Protein AF-0000000087535545 (afdb_homodimer)

Nearest PDB structures (foldseek):
  1q8r-assembly1_A  TM=7.427E-01  e=8.247E-07  Escherichia coli
  2h8e-assembly1_A  TM=7.870E-01  e=6.667E-06  Escherichia coli
  2h8c-assembly2_D  TM=7.525E-01  e=1.124E-05  Escherichia coli
  1q8r-assembly1_B  TM=7.680E-01  e=1.180E-04  Escherichia coli
  1q8r-assembly1_A  TM=7.426E-01  e=7.353E-07  Escherichia coli

InterPro domains:
  IPR008822 Holliday junction resolvase RusA-like [PF05866] (9-133)
  IPR036614 Holliday junction resolvase RusA-like superfamily [G3DSA:3.30.1330.70] (1-135)
  IPR036614 Holliday junction resolvase RusA-like superfamily [SSF103084] (1-135)

Solvent-accessible surface area (backbone atoms only — not comparable to full-atom values): 14074 Å² total; per-residue (Å²): 112,76,50,59,41,62,40,81,40,70,62,60,39,54,68,75,65,42,76,52,96,86,36,80,40,73,49,66,70,44,53,51,49,31,51,49,49,38,49,36,41,39,72,61,52,45,86,58,52,52,59,82,82,45,42,28,35,36,42,35,40,35,19,33,62,60,67,81,85,53,52,71,69,55,47,52,35,19,60,70,57,73,41,56,49,60,50,80,57,37,59,54,26,38,50,41,34,57,45,60,37,31,44,71,53,46,30,63,48,61,31,27,44,28,30,39,35,41,34,42,30,30,21,94,67,26,18,32,39,42,36,40,32,56,61,128,109,74,48,59,41,63,40,81,39,69,64,60,38,54,69,75,64,42,75,54,96,87,34,79,39,73,49,64,70,42,53,52,48,32,52,48,50,38,49,36,42,39,72,62,52,45,87,58,52,52,60,81,83,44,42,27,35,38,42,37,41,34,19,32,63,61,67,82,85,51,48,70,68,55,47,52,35,19,61,72,55,73,42,57,49,60,49,81,59,36,58,57,29,36,50,43,34,57,46,61,36,31,44,70,52,45,30,62,47,62,32,28,44,26,30,40,34,42,34,41,29,30,22,93,68,26,18,32,39,41,36,40,31,57,62,128

pLDDT: mean 92.82, std 7.8, range [65.25, 98.81]

Organism: NCBI:txid39488

Structure (mmCIF, N/CA/C/O backbone):
data_AF-0000000087535545-model_v1
#
loop_
_entity.id
_entity.type
_entity.pdbx_description
1 polymer 'RusA family crossover junction endodeoxyribonuclease'
#
loop_
_atom_site.group_PDB
_atom_site.id
_atom_site.type_symbol
_atom_site.label_atom_id
_atom_site.label_alt_id
_atom_site.label_comp_id
_atom_site.label_asym_id
_atom_site.label_entity_id
_atom_site.label_seq_id
_atom_site.pdbx_PDB_ins_code
_atom_site.Cartn_x
_atom_site.Cartn_y
_atom_site.Cartn_z
_atom_site.occupancy
_atom_site.B_iso_or_equiv
_atom_site.auth_seq_id
_atom_site.auth_comp_id
_atom_site.auth_asym_id
_atom_site.auth_atom_id
_atom_site.pdbx_PDB_model_num
ATOM 1 N N . MET A 1 1 ? -14.922 3.986 15.617 1 89.5 1 MET A N 1
ATOM 2 C CA . MET A 1 1 ? -15.789 3.357 14.617 1 89.5 1 MET A CA 1
ATOM 3 C C . MET A 1 1 ? -14.984 2.42 13.727 1 89.5 1 MET A C 1
ATOM 5 O O . MET A 1 1 ? -13.836 2.703 13.391 1 89.5 1 MET A O 1
ATOM 9 N N . GLN A 1 2 ? -15.609 1.223 13.414 1 95.56 2 GLN A N 1
ATOM 10 C CA . GLN A 1 2 ? -14.961 0.246 12.555 1 95.56 2 GLN A CA 1
ATOM 11 C C . GLN A 1 2 ? -15.945 -0.337 11.539 1 95.56 2 GLN A C 1
ATOM 13 O O . GLN A 1 2 ? -17.094 -0.597 11.875 1 95.56 2 GLN A O 1
ATOM 18 N N . VAL A 1 3 ? -15.453 -0.462 10.32 1 98 3 VAL A N 1
ATOM 19 C CA . VAL A 1 3 ? -16.266 -1.102 9.297 1 98 3 VAL A CA 1
ATOM 20 C C . VAL A 1 3 ? -15.484 -2.24 8.648 1 98 3 VAL A C 1
ATOM 22 O O . VAL A 1 3 ? -14.258 -2.213 8.609 1 98 3 VAL A O 1
ATOM 25 N N . SER A 1 4 ? -16.203 -3.24 8.195 1 98.5 4 SER A N 1
ATOM 26 C CA . SER A 1 4 ? -15.633 -4.363 7.461 1 98.5 4 SER A CA 1
ATOM 27 C C . SER A 1 4 ? -16.562 -4.824 6.348 1 98.5 4 SER A C 1
ATOM 29 O O . SER A 1 4 ? -17.781 -4.887 6.539 1 98.5 4 SER A O 1
ATOM 31 N N . PHE A 1 5 ? -16 -5.125 5.227 1 98.69 5 PHE A N 1
ATOM 32 C CA . PHE A 1 5 ? -16.797 -5.641 4.121 1 98.69 5 PHE A CA 1
ATOM 33 C C . PHE A 1 5 ? -15.938 -6.5 3.195 1 98.69 5 PHE A C 1
ATOM 35 O O . PHE A 1 5 ? -14.711 -6.512 3.309 1 98.69 5 PHE A O 1
ATOM 42 N N . THR A 1 6 ? -16.625 -7.242 2.326 1 98.69 6 THR A N 1
ATOM 43 C CA . THR A 1 6 ? -15.961 -8.164 1.411 1 98.69 6 THR A CA 1
ATOM 44 C C . THR A 1 6 ? -16.422 -7.926 -0.023 1 98.69 6 THR A C 1
ATOM 46 O O . THR A 1 6 ? -17.609 -7.707 -0.271 1 98.69 6 THR A O 1
ATOM 49 N N . VAL A 1 7 ? -15.5 -7.863 -0.919 1 98.19 7 VAL A N 1
ATOM 50 C CA . VAL A 1 7 ? -15.773 -7.82 -2.352 1 98.19 7 VAL A CA 1
ATOM 51 C C . VAL A 1 7 ? -15.492 -9.18 -2.975 1 98.19 7 VAL A C 1
ATOM 53 O O . VAL A 1 7 ? -14.336 -9.602 -3.061 1 98.19 7 VAL A O 1
ATOM 56 N N . LEU A 1 8 ? -16.516 -9.836 -3.438 1 96.94 8 LEU A N 1
ATOM 57 C CA . LEU A 1 8 ? -16.328 -11.164 -4.02 1 96.94 8 LEU A CA 1
ATOM 58 C C . LEU A 1 8 ? -15.719 -11.062 -5.414 1 96.94 8 LEU A C 1
ATOM 60 O O . LEU A 1 8 ? -15.945 -10.086 -6.129 1 96.94 8 LEU A O 1
ATOM 64 N N . GLY A 1 9 ? -14.977 -12.117 -5.777 1 96 9 GLY A N 1
ATOM 65 C CA . GLY A 1 9 ? -14.336 -12.156 -7.082 1 96 9 GLY A CA 1
ATOM 66 C C . GLY A 1 9 ? -12.844 -11.922 -7.023 1 96 9 GLY A C 1
ATOM 67 O O . GLY A 1 9 ? -12.297 -11.617 -5.961 1 96 9 GLY A O 1
ATOM 68 N N . GLU A 1 10 ? -12.203 -12 -8.195 1 96.12 10 GLU A N 1
ATOM 69 C CA . GLU A 1 10 ? -10.758 -11.836 -8.289 1 96.12 10 GLU A CA 1
ATOM 70 C C . GLU A 1 10 ? -10.336 -10.406 -7.926 1 96.12 10 GLU A C 1
ATOM 72 O O . GLU A 1 10 ? -10.992 -9.445 -8.328 1 96.12 10 GLU A O 1
ATOM 77 N N . PRO A 1 11 ? -9.289 -10.289 -7.09 1 94.88 11 PRO A N 1
ATOM 78 C CA . PRO A 1 11 ? -8.742 -8.945 -6.902 1 94.88 11 PRO A CA 1
ATOM 79 C C . PRO A 1 11 ? -8.328 -8.289 -8.219 1 94.88 11 PRO A C 1
ATOM 81 O O . PRO A 1 11 ? -7.77 -8.945 -9.094 1 94.88 11 PRO A O 1
ATOM 84 N N . LYS A 1 12 ? -8.641 -7.051 -8.32 1 91.12 12 LYS A N 1
ATOM 85 C CA . LYS A 1 12 ? -8.25 -6.289 -9.5 1 91.12 12 LYS A CA 1
ATOM 86 C C . LYS A 1 12 ? -7.398 -5.082 -9.125 1 91.12 12 LYS A C 1
ATOM 88 O O . LYS A 1 12 ? -7.559 -4.52 -8.039 1 91.12 12 LYS A O 1
ATOM 93 N N . GLY A 1 13 ? -6.445 -4.801 -9.969 1 85.12 13 GLY A N 1
ATOM 94 C CA . GLY A 1 13 ? -5.617 -3.619 -9.773 1 85.12 13 GLY A CA 1
ATOM 95 C C . GLY A 1 13 ? -6.059 -2.436 -10.617 1 85.12 13 GLY A C 1
ATOM 96 O O . GLY A 1 13 ? -6.832 -2.594 -11.562 1 85.12 13 GLY A O 1
ATOM 97 N N . LYS A 1 14 ? -5.699 -1.277 -10.062 1 80.5 14 LYS A N 1
ATOM 98 C CA . LYS A 1 14 ? -5.965 -0.078 -10.859 1 80.5 14 LYS A CA 1
ATOM 99 C C . LYS A 1 14 ? -4.965 0.058 -12 1 80.5 14 LYS A C 1
ATOM 101 O O . LYS A 1 14 ? -3.754 0.125 -11.766 1 80.5 14 LYS A O 1
ATOM 106 N N . ALA A 1 15 ? -5.461 -0.162 -13.289 1 72.56 15 ALA A N 1
ATOM 107 C CA . ALA A 1 15 ? -4.629 0.022 -14.469 1 72.56 15 ALA A CA 1
ATOM 108 C C . ALA A 1 15 ? -4.301 1.497 -14.688 1 72.56 15 ALA A C 1
ATOM 110 O O . ALA A 1 15 ? -5.07 2.375 -14.289 1 72.56 15 ALA A O 1
ATOM 111 N N . ARG A 1 16 ? -3.152 1.746 -15.234 1 70.81 16 ARG A N 1
ATOM 112 C CA . ARG A 1 16 ? -2.809 3.115 -15.602 1 70.81 16 ARG A CA 1
ATOM 113 C C . ARG A 1 16 ? -3.816 3.684 -16.594 1 70.81 16 ARG A C 1
ATOM 115 O O . ARG A 1 16 ? -4.281 2.973 -17.5 1 70.81 16 ARG A O 1
ATOM 122 N N . PRO A 1 17 ? -4.07 4.938 -16.391 1 73.25 17 PRO A N 1
ATOM 123 C CA . PRO A 1 17 ? -4.984 5.559 -17.344 1 73.25 17 PRO A CA 1
ATOM 124 C C . PRO A 1 17 ? -4.438 5.539 -18.766 1 73.25 17 PRO A C 1
ATOM 126 O O . PRO A 1 17 ? -3.225 5.617 -18.969 1 73.25 17 PRO A O 1
ATOM 129 N N . ARG A 1 18 ? -5.289 5.219 -19.75 1 69 18 ARG A N 1
ATOM 130 C CA . ARG A 1 18 ? -4.926 5.254 -21.172 1 69 18 ARG A CA 1
ATOM 131 C C . ARG A 1 18 ? -5.266 6.602 -21.781 1 69 18 ARG A C 1
ATOM 133 O O . ARG A 1 18 ? -6.246 7.242 -21.406 1 69 18 ARG A O 1
ATOM 140 N N . PHE A 1 19 ? -4.32 7.125 -22.594 1 70.19 19 PHE A N 1
ATOM 141 C CA . PHE A 1 19 ? -4.578 8.383 -23.266 1 70.19 19 PHE A CA 1
ATOM 142 C C . PHE A 1 19 ? -5.262 8.141 -24.609 1 70.19 19 PHE A C 1
ATOM 144 O O . PHE A 1 19 ? -4.707 7.465 -25.484 1 70.19 19 PHE A O 1
ATOM 151 N N . VAL A 1 20 ? -6.531 8.422 -24.594 1 66 20 VAL A N 1
ATOM 152 C CA . VAL A 1 20 ? -7.301 8.344 -25.828 1 66 20 VAL A CA 1
ATOM 153 C C . VAL A 1 20 ? -7.703 9.75 -26.281 1 66 20 VAL A C 1
ATOM 155 O O . VAL A 1 20 ? -8.406 10.461 -25.562 1 66 20 VAL A O 1
ATOM 158 N N . LYS A 1 21 ? -7.344 10.023 -27.5 1 72.88 21 LYS A N 1
ATOM 159 C CA . LYS A 1 21 ? -7.641 11.305 -28.156 1 72.88 21 LYS A CA 1
ATOM 160 C C . LYS A 1 21 ? -7.281 12.477 -27.25 1 72.88 21 LYS A C 1
ATOM 162 O O . LYS A 1 21 ? -8.055 13.422 -27.109 1 72.88 21 LYS A O 1
ATOM 167 N N . GLY A 1 22 ? -6.293 12.359 -26.484 1 65.5 22 GLY A N 1
ATOM 168 C CA . GLY A 1 22 ? -5.77 13.453 -25.688 1 65.5 22 GLY A CA 1
ATOM 169 C C . GLY A 1 22 ? -6.344 13.492 -24.281 1 65.5 22 GLY A C 1
ATOM 170 O O . GLY A 1 22 ? -6.023 14.391 -23.5 1 65.5 22 GLY A O 1
ATOM 171 N N . HIS A 1 23 ? -7.25 12.633 -24.141 1 70.56 23 HIS A N 1
ATOM 172 C CA . HIS A 1 23 ? -7.867 12.609 -22.812 1 70.56 23 HIS A CA 1
ATOM 173 C C . HIS A 1 23 ? -7.52 11.328 -22.062 1 70.56 23 HIS A C 1
ATOM 175 O O . HIS A 1 23 ? -7.543 10.242 -22.641 1 70.56 23 HIS A O 1
ATOM 181 N N . ALA A 1 24 ? -7.145 11.547 -20.812 1 71.62 24 ALA A N 1
ATOM 182 C CA . ALA A 1 24 ? -6.898 10.367 -19.969 1 71.62 24 ALA A CA 1
ATOM 183 C C . ALA A 1 24 ? -8.203 9.648 -19.641 1 71.62 24 ALA A C 1
ATOM 185 O O . ALA A 1 24 ? -9.18 10.281 -19.234 1 71.62 24 ALA A O 1
ATOM 186 N N . MET A 1 25 ? -8.312 8.32 -20.047 1 77.81 25 MET A N 1
ATOM 187 C CA . MET A 1 25 ? -9.5 7.523 -19.75 1 77.81 25 MET A CA 1
ATOM 188 C C . MET A 1 25 ? -9.141 6.305 -18.906 1 77.81 25 MET A C 1
ATOM 190 O O . MET A 1 25 ? -8.172 5.605 -19.203 1 77.81 25 MET A O 1
ATOM 194 N N . THR A 1 26 ? -9.984 6.117 -17.766 1 76.31 26 THR A N 1
ATOM 195 C CA . THR A 1 26 ? -9.859 4.898 -16.969 1 76.31 26 THR A CA 1
ATOM 196 C C . THR A 1 26 ? -10.445 3.703 -17.719 1 76.31 26 THR A C 1
ATOM 198 O O . THR A 1 26 ? -11.57 3.771 -18.219 1 76.31 26 THR A O 1
ATOM 201 N N . PRO A 1 27 ? -9.664 2.678 -17.797 1 81.75 27 PRO A N 1
ATOM 202 C CA . PRO A 1 27 ? -10.203 1.483 -18.453 1 81.75 27 PRO A CA 1
ATOM 203 C C . PRO A 1 27 ? -11.539 1.037 -17.859 1 81.75 27 PRO A C 1
ATOM 205 O O . PRO A 1 27 ? -11.766 1.171 -16.656 1 81.75 27 PRO A O 1
ATOM 208 N N . LYS A 1 28 ? -12.438 0.551 -18.719 1 82.38 28 LYS A N 1
ATOM 209 C CA . LYS A 1 28 ? -13.781 0.145 -18.328 1 82.38 28 LYS A CA 1
ATOM 210 C C . LYS A 1 28 ? -13.742 -0.882 -17.203 1 82.38 28 LYS A C 1
ATOM 212 O O . LYS A 1 28 ? -14.539 -0.808 -16.25 1 82.38 28 LYS A O 1
ATOM 217 N N . ASP A 1 29 ? -12.828 -1.766 -17.281 1 84.88 29 ASP A N 1
ATOM 218 C CA . ASP A 1 29 ? -12.727 -2.824 -16.281 1 84.88 29 ASP A CA 1
ATOM 219 C C . ASP A 1 29 ? -12.422 -2.25 -14.906 1 84.88 29 ASP A C 1
ATOM 221 O O . ASP A 1 29 ? -12.961 -2.713 -13.898 1 84.88 29 ASP A O 1
ATOM 225 N N . THR A 1 30 ? -11.602 -1.263 -14.875 1 84.69 30 THR A N 1
ATOM 226 C CA . THR A 1 30 ? -11.266 -0.602 -13.617 1 84.69 30 THR A CA 1
ATOM 227 C C . THR A 1 30 ? -12.469 0.138 -13.055 1 84.69 30 THR A C 1
ATOM 229 O O . THR A 1 30 ? -12.773 0.022 -11.859 1 84.69 30 THR A O 1
ATOM 232 N N . ALA A 1 31 ? -13.117 0.808 -13.906 1 86.44 31 ALA A N 1
ATOM 233 C CA . ALA A 1 31 ? -14.305 1.559 -13.492 1 86.44 31 ALA A CA 1
ATOM 234 C C . ALA A 1 31 ? -15.375 0.627 -12.945 1 86.44 31 ALA A C 1
ATOM 236 O O . ALA A 1 31 ? -16.016 0.935 -11.93 1 86.44 31 ALA A O 1
ATOM 237 N N . ASN A 1 32 ? -15.578 -0.413 -13.641 1 91.31 32 ASN A N 1
ATOM 238 C CA . ASN A 1 32 ? -16.562 -1.396 -13.195 1 91.31 32 ASN A CA 1
ATOM 239 C C . ASN A 1 32 ? -16.203 -1.968 -11.828 1 91.31 32 ASN A C 1
ATOM 241 O O . ASN A 1 32 ? -17.078 -2.172 -10.984 1 91.31 32 ASN A O 1
ATOM 245 N N . TYR A 1 33 ? -14.984 -2.27 -11.602 1 92.81 33 TYR A N 1
ATOM 246 C CA . TYR A 1 33 ? -14.547 -2.809 -10.32 1 92.81 33 TYR A CA 1
ATOM 247 C C . TYR A 1 33 ? -14.719 -1.784 -9.203 1 92.81 33 TYR A C 1
ATOM 249 O O . TYR A 1 33 ? -15.133 -2.129 -8.094 1 92.81 33 TYR A O 1
ATOM 257 N N . GLU A 1 34 ? -14.344 -0.575 -9.492 1 91.81 34 GLU A N 1
ATOM 258 C CA . GLU A 1 34 ? -14.539 0.49 -8.516 1 91.81 34 GLU A CA 1
ATOM 259 C C . GLU A 1 34 ? -16 0.604 -8.109 1 91.81 34 GLU A C 1
ATOM 261 O O . GLU A 1 34 ? -16.312 0.778 -6.93 1 91.81 34 GLU A O 1
ATOM 266 N N . THR A 1 35 ? -16.875 0.526 -9.086 1 93.62 35 THR A N 1
ATOM 267 C CA . THR A 1 35 ? -18.297 0.562 -8.812 1 93.62 35 THR A CA 1
ATOM 268 C C . THR A 1 35 ? -18.719 -0.616 -7.934 1 93.62 35 THR A C 1
ATOM 270 O O . THR A 1 35 ? -19.516 -0.458 -7.008 1 93.62 35 THR A O 1
ATOM 273 N N . LEU A 1 36 ? -18.156 -1.732 -8.281 1 95.94 36 LEU A N 1
ATOM 274 C CA . LEU A 1 36 ? -18.438 -2.92 -7.484 1 95.94 36 LEU A CA 1
ATOM 275 C C . LEU A 1 36 ? -18.016 -2.719 -6.035 1 95.94 36 LEU A C 1
ATOM 277 O O . LEU A 1 36 ? -18.766 -3.041 -5.113 1 95.94 36 LEU A O 1
ATOM 281 N N . VAL A 1 37 ? -16.844 -2.225 -5.789 1 96.62 37 VAL A N 1
ATOM 282 C CA . VAL A 1 37 ? -16.344 -1.968 -4.445 1 96.62 37 VAL A CA 1
ATOM 283 C C . VAL A 1 37 ? -17.266 -1.006 -3.715 1 96.62 37 VAL A C 1
ATOM 285 O O . VAL A 1 37 ? -17.625 -1.231 -2.553 1 96.62 37 VAL A O 1
ATOM 288 N N . HIS A 1 38 ? -17.641 -0.008 -4.434 1 94.81 38 HIS A N 1
ATOM 289 C CA . HIS A 1 38 ? -18.547 0.991 -3.895 1 94.81 38 HIS A CA 1
ATOM 290 C C . HIS A 1 38 ? -19.875 0.354 -3.461 1 94.81 38 HIS A C 1
ATOM 292 O O . HIS A 1 38 ? -20.344 0.586 -2.344 1 94.81 38 HIS A O 1
ATOM 298 N N . MET A 1 39 ? -20.438 -0.418 -4.297 1 95.94 39 MET A N 1
ATOM 299 C CA . MET A 1 39 ? -21.719 -1.057 -4.035 1 95.94 39 MET A CA 1
ATOM 300 C C . MET A 1 39 ? -21.625 -2.031 -2.865 1 95.94 39 MET A C 1
ATOM 302 O O . MET A 1 39 ? -22.516 -2.092 -2.021 1 95.94 39 MET A O 1
ATOM 306 N N . GLU A 1 40 ? -20.562 -2.779 -2.842 1 97.62 40 GLU A N 1
ATOM 307 C CA . GLU A 1 40 ? -20.375 -3.725 -1.745 1 97.62 40 GLU A CA 1
ATOM 308 C C . GLU A 1 40 ? -20.234 -2.998 -0.411 1 97.62 40 GLU A C 1
ATOM 310 O O . GLU A 1 40 ? -20.75 -3.455 0.61 1 97.62 40 GLU A O 1
ATOM 315 N N . TYR A 1 41 ? -19.484 -1.879 -0.421 1 98.19 41 TYR A N 1
ATOM 316 C CA . TYR A 1 41 ? -19.344 -1.091 0.799 1 98.19 41 TYR A CA 1
ATOM 317 C C . TYR A 1 41 ? -20.703 -0.632 1.305 1 98.19 41 TYR A C 1
ATOM 319 O O . TYR A 1 41 ? -21.047 -0.827 2.477 1 98.19 41 TYR A O 1
ATOM 327 N N . LEU A 1 42 ? -21.516 -0.077 0.434 1 96.69 42 LEU A N 1
ATOM 328 C CA . LEU A 1 42 ? -22.828 0.442 0.809 1 96.69 42 LEU A CA 1
ATOM 329 C C . LEU A 1 42 ? -23.75 -0.683 1.284 1 96.69 42 LEU A C 1
ATOM 331 O O . LEU A 1 42 ? -24.484 -0.515 2.252 1 96.69 42 LEU A O 1
ATOM 335 N N . SER A 1 43 ? -23.688 -1.77 0.585 1 97.81 43 SER A N 1
ATOM 336 C CA . SER A 1 43 ? -24.547 -2.9 0.901 1 97.81 43 SER A CA 1
ATOM 337 C C . SER A 1 43 ? -24.219 -3.488 2.268 1 97.81 43 SER A C 1
ATOM 339 O O . SER A 1 43 ? -25.109 -3.861 3.027 1 97.81 43 SER A O 1
ATOM 341 N N . GLN A 1 44 ? -22.953 -3.516 2.615 1 98.12 44 GLN A N 1
ATOM 342 C CA . GLN A 1 44 ? -22.531 -4.266 3.793 1 98.12 44 GLN A CA 1
ATOM 343 C C . GLN A 1 44 ? -22.297 -3.336 4.98 1 98.12 44 GLN A C 1
ATOM 345 O O . GLN A 1 44 ? -22.406 -3.754 6.133 1 98.12 44 GLN A O 1
ATOM 350 N N . CYS A 1 45 ? -21.922 -2.143 4.676 1 97.5 45 CYS A N 1
ATOM 351 C CA . CYS A 1 45 ? -21.594 -1.208 5.746 1 97.5 45 CYS A CA 1
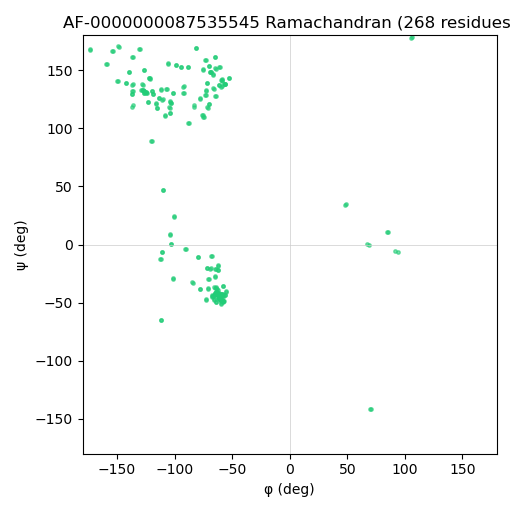ATOM 352 C C . CYS A 1 45 ? -22.625 -0.097 5.844 1 97.5 45 CYS A C 1
ATOM 354 O O . CYS A 1 45 ? -22.609 0.694 6.789 1 97.5 45 CYS A O 1
ATOM 356 N N . GLY A 1 46 ? -23.547 -0.063 4.906 1 94.56 46 GLY A N 1
ATOM 357 C CA . GLY A 1 46 ? -24.547 0.995 4.891 1 94.56 46 GLY A CA 1
ATOM 358 C C . GLY A 1 46 ? -23.969 2.352 4.531 1 94.56 46 GLY A C 1
ATOM 359 O O . GLY A 1 46 ? -23.109 2.455 3.652 1 94.56 46 GLY A O 1
ATOM 360 N N . ASP A 1 47 ? -24.469 3.414 5.207 1 92.5 47 ASP A N 1
ATOM 361 C CA . ASP A 1 47 ? -24.031 4.77 4.887 1 92.5 47 ASP A CA 1
ATOM 362 C C . ASP A 1 47 ? -23 5.27 5.887 1 92.5 47 ASP A C 1
ATOM 364 O O . ASP A 1 47 ? -22.828 6.477 6.07 1 92.5 47 ASP A O 1
ATOM 368 N N . LYS A 1 48 ? -22.344 4.297 6.477 1 96.81 48 LYS A N 1
ATOM 369 C CA . LYS A 1 48 ? -21.328 4.68 7.457 1 96.81 48 LYS A CA 1
ATOM 370 C C . LYS A 1 48 ? -20.188 5.438 6.789 1 96.81 48 LYS A C 1
ATOM 372 O O . LYS A 1 48 ? -19.625 4.965 5.805 1 96.81 48 LYS A O 1
ATOM 377 N N . LYS A 1 49 ? -19.844 6.57 7.266 1 97 49 LYS A N 1
ATOM 378 C CA . LYS A 1 49 ? -18.75 7.418 6.793 1 97 49 LYS A CA 1
ATOM 379 C C . LYS A 1 49 ? -17.953 7.988 7.961 1 97 49 LYS A C 1
ATOM 381 O O . LYS A 1 49 ? -18.531 8.5 8.922 1 97 49 LYS A O 1
ATOM 386 N N . PHE A 1 50 ? -16.75 7.84 7.887 1 97.88 50 PHE A N 1
ATOM 387 C CA . PHE A 1 50 ? -15.883 8.383 8.93 1 97.88 50 PHE A CA 1
ATOM 388 C C . PHE A 1 50 ? -15.852 9.898 8.867 1 97.88 50 PHE A C 1
ATOM 390 O O . PHE A 1 50 ? -16.062 10.492 7.809 1 97.88 50 PHE A O 1
ATOM 397 N N . SER A 1 51 ? -15.57 10.484 10.039 1 96.88 51 SER A N 1
ATOM 398 C CA . SER A 1 51 ? -15.438 11.938 10.07 1 96.88 51 SER A CA 1
ATOM 399 C C . SER A 1 51 ? -14.297 12.406 9.172 1 96.88 51 SER A C 1
ATOM 401 O O . SER A 1 51 ? -13.336 11.664 8.945 1 96.88 51 SER A O 1
ATOM 403 N N . ASP A 1 52 ? -14.359 13.625 8.656 1 95.69 52 ASP A N 1
ATOM 404 C CA . ASP A 1 52 ? -13.383 14.188 7.719 1 95.69 52 ASP A CA 1
ATOM 405 C C . ASP A 1 52 ? -12.016 14.32 8.375 1 95.69 52 ASP A C 1
ATOM 407 O O . ASP A 1 52 ? -11 14.453 7.68 1 95.69 52 ASP A O 1
ATOM 411 N N . ASP A 1 53 ? -11.969 14.344 9.688 1 94.12 53 ASP A N 1
ATOM 412 C CA . ASP A 1 53 ? -10.711 14.539 10.391 1 94.12 53 ASP A CA 1
ATOM 413 C C . ASP A 1 53 ? -10.195 13.234 10.984 1 94.12 53 ASP A C 1
ATOM 415 O O . ASP A 1 53 ? -9.211 13.219 11.719 1 94.12 53 ASP A O 1
ATOM 419 N N . ALA A 1 54 ? -10.859 12.156 10.625 1 96.69 54 ALA A N 1
ATOM 420 C CA . ALA A 1 54 ? -10.484 10.867 11.203 1 96.69 54 ALA A CA 1
ATOM 421 C C . ALA A 1 54 ? -9.156 10.383 10.633 1 96.69 54 ALA A C 1
ATOM 423 O O . ALA A 1 54 ? -8.867 10.586 9.453 1 96.69 54 ALA A O 1
ATOM 424 N N . MET A 1 55 ? -8.352 9.844 11.492 1 97.31 55 MET A N 1
ATOM 425 C CA . MET A 1 55 ? -7.188 9.07 11.078 1 97.31 55 MET A CA 1
ATOM 426 C C . MET A 1 55 ? -7.531 7.586 10.977 1 97.31 55 MET A C 1
ATOM 428 O O . MET A 1 55 ? -8.039 6.992 11.938 1 97.31 55 MET A O 1
ATOM 432 N N . LEU A 1 56 ? -7.176 7 9.867 1 98.19 56 LEU A N 1
ATOM 433 C CA . LEU A 1 56 ? -7.766 5.691 9.609 1 98.19 56 LEU A CA 1
ATOM 434 C C . LEU A 1 56 ? -6.68 4.629 9.453 1 98.19 56 LEU A C 1
ATOM 436 O O . LEU A 1 56 ? -5.609 4.906 8.906 1 98.19 56 LEU A O 1
ATOM 440 N N . ASP A 1 57 ? -6.973 3.479 9.961 1 98.25 57 ASP A N 1
ATOM 441 C CA . ASP A 1 57 ? -6.242 2.234 9.742 1 98.25 57 ASP A CA 1
ATOM 442 C C . ASP A 1 57 ? -6.992 1.318 8.781 1 98.25 57 ASP A C 1
ATOM 444 O O . ASP A 1 57 ? -8.141 0.95 9.031 1 98.25 57 ASP A O 1
ATOM 448 N N . MET A 1 58 ? -6.402 1.009 7.641 1 98.12 58 MET A N 1
ATOM 449 C CA . MET A 1 58 ? -7.035 0.142 6.652 1 98.12 58 MET A CA 1
ATOM 450 C C . MET A 1 58 ? -6.277 -1.174 6.516 1 98.12 58 MET A C 1
ATOM 452 O O . MET A 1 58 ? -5.059 -1.176 6.324 1 98.12 58 MET A O 1
ATOM 456 N N . ARG A 1 59 ? -6.957 -2.291 6.656 1 98.62 59 ARG A N 1
ATOM 457 C CA . ARG A 1 59 ? -6.418 -3.635 6.48 1 98.62 59 ARG A CA 1
ATOM 458 C C . ARG A 1 59 ? -7.094 -4.352 5.32 1 98.62 59 ARG A C 1
ATOM 460 O O . ARG A 1 59 ? -8.32 -4.496 5.301 1 98.62 59 ARG A O 1
ATOM 467 N N . ILE A 1 60 ? -6.312 -4.75 4.379 1 98.44 60 ILE A N 1
ATOM 468 C CA . ILE A 1 60 ? -6.82 -5.434 3.195 1 98.44 60 ILE A CA 1
ATOM 469 C C . ILE A 1 60 ? -6.223 -6.836 3.107 1 98.44 60 ILE A C 1
ATOM 471 O O . ILE A 1 60 ? -5.008 -7.008 3.248 1 98.44 60 ILE A O 1
ATOM 475 N N . LYS A 1 61 ? -7.027 -7.809 2.928 1 98.5 61 LYS A N 1
ATOM 476 C CA . LYS A 1 61 ? -6.613 -9.156 2.535 1 98.5 61 LYS A CA 1
ATOM 477 C C . LYS A 1 61 ? -7.16 -9.516 1.157 1 98.5 61 LYS A C 1
ATOM 479 O O . LYS A 1 61 ? -8.375 -9.57 0.958 1 98.5 61 LYS A O 1
ATOM 484 N N . ALA A 1 62 ? -6.301 -9.734 0.255 1 98.25 62 ALA A N 1
ATOM 485 C CA . ALA A 1 62 ? -6.676 -10.094 -1.11 1 98.25 62 ALA A CA 1
ATOM 486 C C . ALA A 1 62 ? -6.473 -11.586 -1.362 1 98.25 62 ALA A C 1
ATOM 488 O O . ALA A 1 62 ? -5.352 -12.086 -1.263 1 98.25 62 ALA A O 1
ATOM 489 N N . TYR A 1 63 ? -7.508 -12.258 -1.731 1 98.31 63 TYR A N 1
ATOM 490 C CA . TYR A 1 63 ? -7.473 -13.695 -1.994 1 98.31 63 TYR A CA 1
ATOM 491 C C . TYR A 1 63 ? -7.586 -13.977 -3.486 1 98.31 63 TYR A C 1
ATOM 493 O O . TYR A 1 63 ? -8.648 -13.789 -4.086 1 98.31 63 TYR A O 1
ATOM 501 N N . TYR A 1 64 ? -6.547 -14.438 -4.035 1 97.94 64 TYR A N 1
ATOM 502 C CA . TYR A 1 64 ? -6.469 -14.797 -5.445 1 97.94 64 TYR A CA 1
ATOM 503 C C . TYR A 1 64 ? -6.898 -16.25 -5.656 1 97.94 64 TYR A C 1
ATOM 505 O O . TYR A 1 64 ? -6.719 -17.094 -4.773 1 97.94 64 TYR A O 1
ATOM 513 N N . SER A 1 65 ? -7.391 -16.516 -6.801 1 97.19 65 SER A N 1
ATOM 514 C CA . SER A 1 65 ? -7.75 -17.891 -7.117 1 97.19 65 SER A CA 1
ATOM 515 C C . SER A 1 65 ? -6.512 -18.781 -7.188 1 97.19 65 SER A C 1
ATOM 517 O O . SER A 1 65 ? -5.453 -18.344 -7.648 1 97.19 65 SER A O 1
ATOM 519 N N . ILE A 1 66 ? -6.68 -19.984 -6.793 1 96.56 66 ILE A N 1
ATOM 520 C CA . ILE A 1 66 ? -5.625 -20.984 -6.91 1 96.56 66 ILE A CA 1
ATOM 521 C C . ILE A 1 66 ? -5.539 -21.484 -8.352 1 96.56 66 ILE A C 1
ATOM 523 O O . ILE A 1 66 ? -6.551 -21.859 -8.945 1 96.56 66 ILE A O 1
ATOM 527 N N . PRO A 1 67 ? -4.352 -21.391 -8.898 1 94.5 67 PRO A N 1
ATOM 528 C CA . PRO A 1 67 ? -4.215 -21.875 -10.273 1 94.5 67 PRO A CA 1
ATOM 529 C C . PRO A 1 67 ? -4.645 -23.328 -10.43 1 94.5 67 PRO A C 1
ATOM 531 O O . PRO A 1 67 ? -4.273 -24.172 -9.617 1 94.5 67 PRO A O 1
ATOM 534 N N . LYS A 1 68 ? -5.324 -23.656 -11.445 1 92.19 68 LYS A N 1
ATOM 535 C CA . LYS A 1 68 ? -5.844 -25 -11.688 1 92.19 68 LYS A CA 1
ATOM 536 C C . LYS A 1 68 ? -4.715 -25.969 -12.031 1 92.19 68 LYS A C 1
ATOM 538 O O . LYS A 1 68 ? -4.816 -27.156 -11.758 1 92.19 68 LYS A O 1
ATOM 543 N N . SER A 1 69 ? -3.703 -25.422 -12.617 1 92.81 69 SER A N 1
ATOM 544 C CA . SER A 1 69 ? -2.623 -26.25 -13.141 1 92.81 69 SER A CA 1
ATOM 545 C C . SER A 1 69 ? -1.665 -26.688 -12.039 1 92.81 69 SER A C 1
ATOM 547 O O . SER A 1 69 ? -0.791 -27.531 -12.258 1 92.81 69 SER A O 1
ATOM 549 N N . ALA A 1 70 ? -1.823 -26.109 -10.891 1 91.69 70 ALA A N 1
ATOM 550 C CA . ALA A 1 70 ? -0.909 -26.438 -9.797 1 91.69 70 ALA A CA 1
ATOM 551 C C . ALA A 1 70 ? -1.108 -27.859 -9.312 1 91.69 70 ALA A C 1
ATOM 553 O O . ALA A 1 70 ? -2.209 -28.422 -9.414 1 91.69 70 ALA A O 1
ATOM 554 N N . SER A 1 71 ? -0.076 -28.422 -8.875 1 94.81 71 SER A N 1
ATOM 555 C CA . SER A 1 71 ? -0.158 -29.766 -8.312 1 94.81 71 SER A CA 1
ATOM 556 C C . SER A 1 71 ? -0.994 -29.781 -7.039 1 94.81 71 SER A C 1
ATOM 558 O O . SER A 1 71 ? -1.202 -28.734 -6.414 1 94.81 71 SER A O 1
ATOM 560 N N . LYS A 1 72 ? -1.427 -30.938 -6.691 1 94.81 72 LYS A N 1
ATOM 561 C CA . LYS A 1 72 ? -2.246 -31.094 -5.492 1 94.81 72 LYS A CA 1
ATOM 562 C C . LYS A 1 72 ? -1.511 -30.594 -4.25 1 94.81 72 LYS A C 1
ATOM 564 O O . LYS A 1 72 ? -2.1 -29.922 -3.402 1 94.81 72 LYS A O 1
ATOM 569 N N . LYS A 1 73 ? -0.289 -30.953 -4.207 1 95.56 73 LYS A N 1
ATOM 570 C CA . LYS A 1 73 ? 0.521 -30.547 -3.062 1 95.56 73 LYS A CA 1
ATOM 571 C C . LYS A 1 73 ? 0.633 -29.016 -2.986 1 95.56 73 LYS A C 1
ATOM 573 O O . LYS A 1 73 ? 0.476 -28.438 -1.913 1 95.56 73 LYS A O 1
ATOM 578 N N . LYS A 1 74 ? 0.9 -28.438 -4.074 1 94.81 74 LYS A N 1
ATOM 579 C CA . LYS A 1 74 ? 1.006 -26.984 -4.133 1 94.81 74 LYS A CA 1
ATOM 580 C C . LYS A 1 74 ? -0.33 -26.328 -3.805 1 94.81 74 LYS A C 1
ATOM 582 O O . LYS A 1 74 ? -0.373 -25.312 -3.088 1 94.81 74 LYS A O 1
ATOM 587 N N . LYS A 1 75 ? -1.34 -26.875 -4.336 1 95.31 75 LYS A N 1
ATOM 588 C CA . LYS A 1 75 ? -2.67 -26.328 -4.07 1 95.31 75 LYS A CA 1
ATOM 589 C C . LYS A 1 75 ? -2.977 -26.328 -2.576 1 95.31 75 LYS A C 1
ATOM 591 O O . LYS A 1 75 ? -3.553 -25.375 -2.053 1 95.31 75 LYS A O 1
ATOM 596 N N . ALA A 1 76 ? -2.646 -27.375 -1.93 1 95.5 76 ALA A N 1
ATOM 597 C CA . ALA A 1 76 ? -2.857 -27.469 -0.488 1 95.5 76 ALA A CA 1
ATOM 598 C C . ALA A 1 76 ? -2.051 -26.406 0.254 1 95.5 76 ALA A C 1
ATOM 600 O O . ALA A 1 76 ? -2.559 -25.766 1.176 1 95.5 76 ALA A O 1
ATOM 601 N N . ALA A 1 77 ? -0.832 -26.25 -0.16 1 95.38 77 ALA A N 1
ATOM 602 C CA . ALA A 1 77 ? 0.038 -25.25 0.45 1 95.38 77 ALA A CA 1
ATOM 603 C C . ALA A 1 77 ? -0.494 -23.828 0.209 1 95.38 77 ALA A C 1
ATOM 605 O O . ALA A 1 77 ? -0.394 -22.969 1.081 1 95.38 77 ALA A O 1
ATOM 606 N N . MET A 1 78 ? -1.021 -23.625 -0.895 1 96.25 78 MET A N 1
ATOM 607 C CA . MET A 1 78 ? -1.63 -22.344 -1.236 1 96.25 78 MET A CA 1
ATOM 608 C C . MET A 1 78 ? -2.875 -22.094 -0.394 1 96.25 78 MET A C 1
ATOM 610 O O . MET A 1 78 ? -3.049 -21 0.153 1 96.25 78 MET A O 1
ATOM 614 N N . ALA A 1 79 ? -3.65 -23.094 -0.265 1 94.69 79 ALA A N 1
ATOM 615 C CA . ALA A 1 79 ? -4.887 -22.969 0.504 1 94.69 79 ALA A CA 1
ATOM 616 C C . ALA A 1 79 ? -4.594 -22.703 1.976 1 94.69 79 ALA A C 1
ATOM 618 O O . ALA A 1 79 ? -5.367 -22.016 2.65 1 94.69 79 ALA A O 1
ATOM 619 N N . MET A 1 80 ? -3.467 -23.141 2.439 1 94.88 80 MET A N 1
ATOM 620 C CA . MET A 1 80 ? -3.1 -22.984 3.844 1 94.88 80 MET A CA 1
ATOM 621 C C . MET A 1 80 ? -2.33 -21.688 4.062 1 94.88 80 MET A C 1
ATOM 623 O O . MET A 1 80 ? -1.941 -21.375 5.188 1 94.88 80 MET A O 1
ATOM 627 N N . GLY A 1 81 ? -2.074 -21.016 3 1 94.19 81 GLY A N 1
ATOM 628 C CA . GLY A 1 81 ? -1.388 -19.734 3.117 1 94.19 81 GLY A CA 1
ATOM 629 C C . GLY A 1 81 ? 0.121 -19.875 3.186 1 94.19 81 GLY A C 1
ATOM 630 O O . GLY A 1 81 ? 0.822 -18.922 3.531 1 94.19 81 GLY A O 1
ATOM 631 N N . MET A 1 82 ? 0.62 -21.047 2.92 1 94.56 82 MET A N 1
ATOM 632 C CA . MET A 1 82 ? 2.061 -21.281 2.941 1 94.56 82 MET A CA 1
ATOM 633 C C . MET A 1 82 ? 2.717 -20.75 1.672 1 94.56 82 MET A C 1
ATOM 635 O O . MET A 1 82 ? 3.873 -20.312 1.697 1 94.56 82 MET A O 1
ATOM 639 N N . ILE A 1 83 ? 2.057 -20.906 0.618 1 95.94 83 ILE A N 1
ATOM 640 C CA . ILE A 1 83 ? 2.463 -20.297 -0.642 1 95.94 83 ILE A CA 1
ATOM 641 C C . ILE A 1 83 ? 1.574 -19.094 -0.942 1 95.94 83 ILE A C 1
ATOM 643 O O . ILE A 1 83 ? 0.349 -19.219 -1.004 1 95.94 83 ILE A O 1
ATOM 647 N N . ARG A 1 84 ? 2.174 -17.969 -1.112 1 97.25 84 ARG A N 1
ATOM 648 C CA . ARG A 1 84 ? 1.456 -16.719 -1.326 1 97.25 84 ARG A CA 1
ATOM 649 C C . ARG A 1 84 ? 1.544 -16.281 -2.783 1 97.25 84 ARG A C 1
ATOM 651 O O . ARG A 1 84 ? 2.447 -16.703 -3.512 1 97.25 84 ARG A O 1
ATOM 658 N N . PRO A 1 85 ? 0.609 -15.5 -3.215 1 96.25 85 PRO A N 1
ATOM 659 C CA . PRO A 1 85 ? 0.604 -15.07 -4.617 1 96.25 85 PRO A CA 1
ATOM 660 C C . PRO A 1 85 ? 1.714 -14.062 -4.93 1 96.25 85 PRO A C 1
ATOM 662 O O . PRO A 1 85 ? 1.717 -12.953 -4.391 1 96.25 85 PRO A O 1
ATOM 665 N N . THR A 1 86 ? 2.58 -14.43 -5.789 1 95.12 86 THR A N 1
ATOM 666 C CA . THR A 1 86 ? 3.6 -13.516 -6.293 1 95.12 86 THR A CA 1
ATOM 667 C C . THR A 1 86 ? 3.334 -13.164 -7.754 1 95.12 86 THR A C 1
ATOM 669 O O . THR A 1 86 ? 4.238 -13.219 -8.586 1 95.12 86 THR A O 1
ATOM 672 N N . LYS A 1 87 ? 2.168 -12.844 -8.039 1 91.44 87 LYS A N 1
ATOM 673 C CA . LYS A 1 87 ? 1.721 -12.469 -9.375 1 91.44 87 LYS A CA 1
ATOM 674 C C . LYS A 1 87 ? 0.923 -11.172 -9.344 1 91.44 87 LYS A C 1
ATOM 676 O O . LYS A 1 87 ? 0.578 -10.672 -8.266 1 91.44 87 LYS A O 1
ATOM 681 N N . LYS A 1 88 ? 0.64 -10.555 -10.469 1 89.06 88 LYS A N 1
ATOM 682 C CA . LYS A 1 88 ? -0.167 -9.344 -10.586 1 89.06 88 LYS A CA 1
ATOM 683 C C . LYS A 1 88 ? -1.644 -9.641 -10.336 1 89.06 88 LYS A C 1
ATOM 685 O O . LYS A 1 88 ? -2.109 -10.75 -10.594 1 89.06 88 LYS A O 1
ATOM 690 N N . PRO A 1 89 ? -2.379 -8.695 -10 1 91.5 89 PRO A N 1
ATOM 691 C CA . PRO A 1 89 ? -1.954 -7.34 -9.664 1 91.5 89 PRO A CA 1
ATOM 692 C C . PRO A 1 89 ? -1.103 -7.285 -8.398 1 91.5 89 PRO A C 1
ATOM 694 O O . PRO A 1 89 ? -1.289 -8.102 -7.488 1 91.5 89 PRO A O 1
ATOM 697 N N . ASP A 1 90 ? -0.262 -6.32 -8.328 1 89.88 90 ASP A N 1
ATOM 698 C CA . ASP A 1 90 ? 0.588 -6.176 -7.152 1 89.88 90 ASP A CA 1
ATOM 699 C C . ASP A 1 90 ? -0.16 -5.477 -6.02 1 89.88 90 ASP A C 1
ATOM 701 O O . ASP A 1 90 ? -1.298 -5.035 -6.195 1 89.88 90 ASP A O 1
ATOM 705 N N . MET A 1 91 ? 0.416 -5.492 -4.859 1 90.5 91 MET A N 1
ATOM 706 C CA . MET A 1 91 ? -0.228 -4.984 -3.652 1 90.5 91 MET A CA 1
ATOM 707 C C . MET A 1 91 ? -0.635 -3.525 -3.824 1 90.5 91 MET A C 1
ATOM 709 O O . MET A 1 91 ? -1.741 -3.137 -3.447 1 90.5 91 MET A O 1
ATOM 713 N N . ASP A 1 92 ? 0.295 -2.662 -4.324 1 87.62 92 ASP A N 1
ATOM 714 C CA . ASP A 1 92 ? 0.028 -1.233 -4.449 1 87.62 92 ASP A CA 1
ATOM 715 C C . 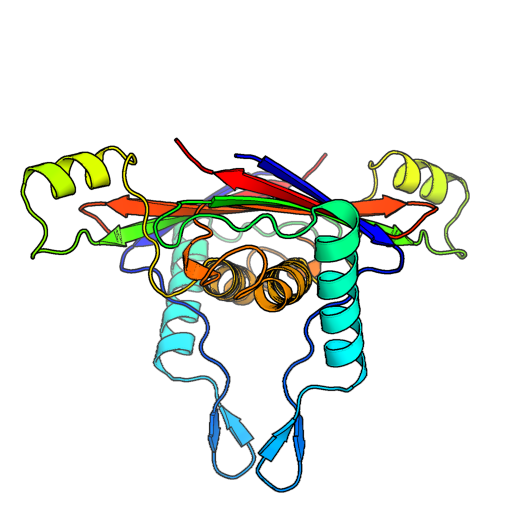ASP A 1 92 ? -1.192 -0.977 -5.328 1 87.62 92 ASP A C 1
ATOM 717 O O . ASP A 1 92 ? -1.978 -0.065 -5.062 1 87.62 92 ASP A O 1
ATOM 721 N N . ASN A 1 93 ? -1.385 -1.788 -6.363 1 87.06 93 ASN A N 1
ATOM 722 C CA . ASN A 1 93 ? -2.525 -1.636 -7.262 1 87.06 93 ASN A CA 1
ATOM 723 C C . ASN A 1 93 ? -3.83 -2.039 -6.582 1 87.06 93 ASN A C 1
ATOM 725 O O . ASN A 1 93 ? -4.863 -1.396 -6.777 1 87.06 93 ASN A O 1
ATOM 729 N N . VAL A 1 94 ? -3.742 -3.086 -5.781 1 92.38 94 VAL A N 1
ATOM 730 C CA . VAL A 1 94 ? -4.922 -3.535 -5.043 1 92.38 94 VAL A CA 1
ATOM 731 C C . VAL A 1 94 ? -5.336 -2.467 -4.035 1 92.38 94 VAL A C 1
ATOM 733 O O . VAL A 1 94 ? -6.508 -2.092 -3.965 1 92.38 94 VAL A O 1
ATOM 736 N N . VAL A 1 95 ? -4.371 -1.963 -3.291 1 94.12 95 VAL A N 1
ATOM 737 C CA . VAL A 1 95 ? -4.637 -0.94 -2.285 1 94.12 95 VAL A CA 1
ATOM 738 C C . VAL A 1 95 ? -5.246 0.292 -2.951 1 94.12 95 VAL A C 1
ATOM 740 O O . VAL A 1 95 ? -6.242 0.838 -2.469 1 94.12 95 VAL A O 1
ATOM 743 N N . LYS A 1 96 ? -4.629 0.658 -3.975 1 90.38 96 LYS A N 1
ATOM 744 C CA . LYS A 1 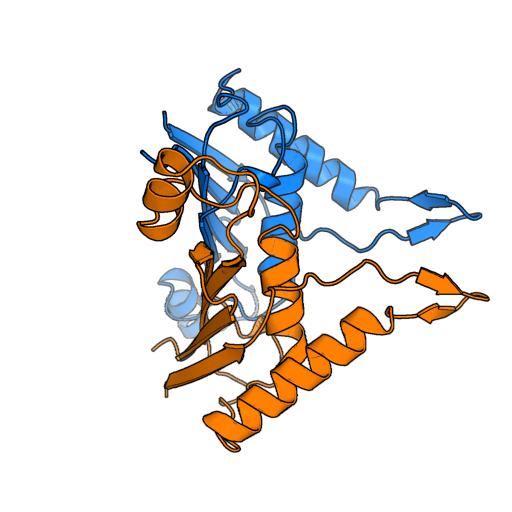96 ? -5.035 1.894 -4.637 1 90.38 96 LYS A CA 1
ATOM 745 C C . LYS A 1 96 ? -6.488 1.818 -5.102 1 90.38 96 LYS A C 1
ATOM 747 O O . LYS A 1 96 ? -7.266 2.748 -4.875 1 90.38 96 LYS A O 1
ATOM 752 N N . VAL A 1 97 ? -6.844 0.783 -5.801 1 91.69 97 VAL A N 1
ATOM 753 C CA . VAL A 1 97 ? -8.195 0.671 -6.344 1 91.69 97 VAL A CA 1
ATOM 754 C C . VAL A 1 97 ? -9.211 0.693 -5.207 1 91.69 97 VAL A C 1
ATOM 756 O O . VAL A 1 97 ? -10.25 1.354 -5.305 1 91.69 97 VAL A O 1
ATOM 759 N N . ILE A 1 98 ? -8.938 -0.051 -4.098 1 95.88 98 ILE A N 1
ATOM 760 C CA . ILE A 1 98 ? -9.844 -0.105 -2.951 1 95.88 98 ILE A CA 1
ATOM 761 C C . ILE A 1 98 ? -9.953 1.279 -2.316 1 95.88 98 ILE A C 1
ATOM 763 O O . ILE A 1 98 ? -11.062 1.77 -2.074 1 95.88 98 ILE A O 1
ATOM 767 N N . ALA A 1 99 ? -8.828 1.884 -2.066 1 94.62 99 ALA A N 1
ATOM 768 C CA . ALA A 1 99 ? -8.797 3.191 -1.415 1 94.62 99 ALA A CA 1
ATOM 769 C C . ALA A 1 99 ? -9.531 4.234 -2.254 1 94.62 99 ALA A C 1
ATOM 771 O O . ALA A 1 99 ? -10.359 4.988 -1.734 1 94.62 99 ALA A O 1
ATOM 772 N N . ASP A 1 100 ? -9.258 4.277 -3.494 1 90.5 100 ASP A N 1
ATOM 773 C CA . ASP A 1 100 ? -9.859 5.258 -4.395 1 90.5 100 ASP A CA 1
ATOM 774 C C . ASP A 1 100 ? -11.375 5.07 -4.48 1 90.5 100 ASP A C 1
ATOM 776 O O . ASP A 1 100 ? -12.125 6.051 -4.551 1 90.5 100 ASP A O 1
ATOM 780 N N . SER A 1 101 ? -11.766 3.867 -4.539 1 94.25 101 SER A N 1
ATOM 781 C CA . SER A 1 101 ? -13.18 3.541 -4.691 1 94.25 101 SER A CA 1
ATOM 782 C C . SER A 1 101 ? -13.992 4.047 -3.504 1 94.25 101 SER A C 1
ATOM 784 O O . SER A 1 101 ? -15.203 4.215 -3.604 1 94.25 101 SER A O 1
ATOM 786 N N . LEU A 1 102 ? -13.367 4.254 -2.412 1 96.69 102 LEU A N 1
ATOM 787 C CA . LEU A 1 102 ? -14.094 4.535 -1.181 1 96.69 102 LEU A CA 1
ATOM 788 C C . LEU A 1 102 ? -14.039 6.02 -0.844 1 96.69 102 LEU A C 1
ATOM 790 O O . LEU A 1 102 ? -14.609 6.457 0.158 1 96.69 102 LEU A O 1
ATOM 794 N N . ASN A 1 103 ? -13.398 6.793 -1.66 1 95.06 103 ASN A N 1
ATOM 795 C CA . ASN A 1 103 ? -13.398 8.242 -1.492 1 95.06 103 ASN A CA 1
ATOM 796 C C . ASN A 1 103 ? -14.812 8.812 -1.549 1 95.06 103 ASN A C 1
ATOM 798 O O . ASN A 1 103 ? -15.609 8.43 -2.41 1 95.06 103 ASN A O 1
ATOM 802 N N . GLN A 1 104 ? -15.078 9.711 -0.625 1 95.69 104 GLN A N 1
ATOM 803 C CA . GLN A 1 104 ? -16.359 10.406 -0.514 1 95.69 104 GLN A CA 1
ATOM 804 C C . GLN A 1 104 ? -17.469 9.453 -0.089 1 95.69 104 GLN A C 1
ATOM 806 O O . GLN A 1 104 ? -18.625 9.844 -0.012 1 95.69 104 GLN A O 1
ATOM 811 N N . VAL A 1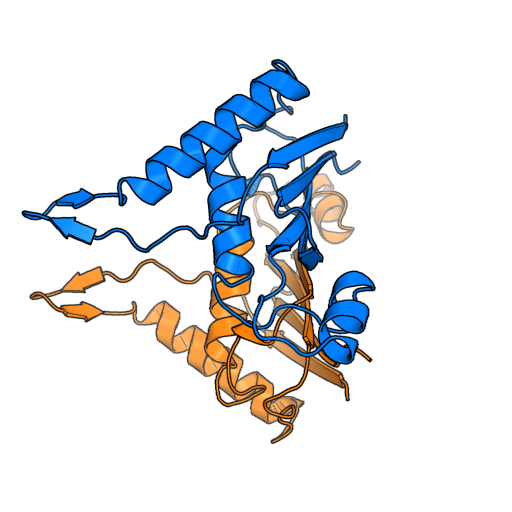 105 ? -17.156 8.211 0.105 1 96.12 105 VAL A N 1
ATOM 812 C CA . VAL A 1 105 ? -18.141 7.219 0.524 1 96.12 105 VAL A CA 1
ATOM 813 C C . VAL A 1 105 ? -17.828 6.754 1.946 1 96.12 105 VAL A C 1
ATOM 815 O O . VAL A 1 105 ? -18.578 7.062 2.881 1 96.12 105 VAL A O 1
ATOM 818 N N . ALA A 1 106 ? -16.703 6.109 2.143 1 97.62 106 ALA A N 1
ATOM 819 C CA . ALA A 1 106 ? -16.297 5.664 3.475 1 97.62 106 ALA A CA 1
ATOM 820 C C . ALA A 1 106 ? -15.602 6.781 4.238 1 97.62 106 ALA A C 1
ATOM 822 O O . ALA A 1 106 ? -15.672 6.836 5.469 1 97.62 106 ALA A O 1
ATOM 823 N N . TYR A 1 107 ? -14.922 7.582 3.555 1 97.75 107 TYR A N 1
ATOM 824 C CA . TYR A 1 107 ? -14.188 8.734 4.066 1 97.75 107 TYR A CA 1
ATOM 825 C C . TYR A 1 107 ? -14.133 9.852 3.031 1 97.75 107 TYR A C 1
ATOM 827 O O . TYR A 1 107 ? -14.5 9.648 1.871 1 97.75 107 TYR A O 1
ATOM 835 N N . LYS A 1 108 ? -13.664 11.016 3.449 1 97 108 LYS A N 1
ATOM 836 C CA . LYS A 1 108 ? -13.594 12.18 2.562 1 97 108 LYS A CA 1
ATOM 837 C C . LYS A 1 108 ? -12.477 12.016 1.536 1 97 108 LYS A C 1
ATOM 839 O O . LYS A 1 108 ? -12.68 12.25 0.343 1 97 108 LYS A O 1
ATOM 844 N N . ASP A 1 109 ? -11.336 11.625 1.997 1 96.38 109 ASP A N 1
ATOM 845 C CA . ASP A 1 109 ? -10.133 11.531 1.182 1 96.38 109 ASP A CA 1
ATOM 846 C C . ASP A 1 109 ? -9.211 10.43 1.692 1 96.38 109 ASP A C 1
ATOM 848 O O . ASP A 1 109 ? -9.016 10.281 2.9 1 96.38 109 ASP A O 1
ATOM 852 N N . ASP A 1 110 ? -8.602 9.703 0.732 1 94.62 110 ASP A N 1
ATOM 853 C CA . ASP A 1 110 ? -7.789 8.555 1.124 1 94.62 110 ASP A CA 1
ATOM 854 C C . ASP A 1 110 ? -6.535 9 1.869 1 94.62 110 ASP A C 1
ATOM 856 O O . ASP A 1 110 ? -5.848 8.18 2.486 1 94.62 110 ASP A O 1
ATOM 860 N N . THR A 1 111 ? -6.203 10.328 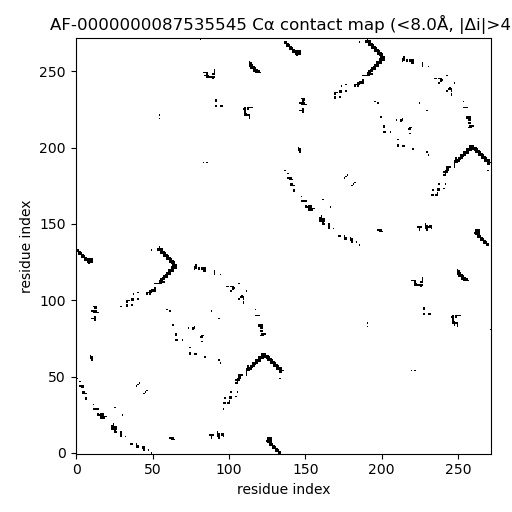1.909 1 95.19 111 THR A N 1
ATOM 861 C CA . THR A 1 111 ? -5.102 10.828 2.727 1 95.19 111 THR A CA 1
ATOM 862 C C . THR A 1 111 ? -5.367 10.562 4.207 1 95.19 111 THR A C 1
ATOM 864 O O . THR A 1 111 ? -4.445 10.617 5.023 1 95.19 111 THR A O 1
ATOM 867 N N . GLN A 1 112 ? -6.645 10.297 4.531 1 97.25 112 GLN A N 1
ATOM 868 C CA . GLN A 1 112 ? -7.012 10.008 5.914 1 97.25 112 GLN A CA 1
ATOM 869 C C . GLN A 1 112 ? -6.445 8.664 6.363 1 97.25 112 GLN A C 1
ATOM 871 O O . GLN A 1 112 ? -6.402 8.375 7.562 1 97.25 112 GLN A O 1
ATOM 876 N N . ILE A 1 113 ? -6.109 7.816 5.395 1 97.44 113 ILE A N 1
ATOM 877 C CA . ILE A 1 113 ? -5.512 6.527 5.73 1 97.44 113 ILE A CA 1
ATOM 878 C C . ILE A 1 113 ? -4.047 6.727 6.121 1 97.44 113 ILE A C 1
ATOM 880 O O . ILE A 1 113 ? -3.211 7.059 5.277 1 97.44 113 ILE A O 1
ATOM 884 N N . VAL A 1 114 ? -3.725 6.523 7.367 1 97.69 114 VAL A N 1
ATOM 885 C CA . VAL A 1 114 ? -2.383 6.82 7.859 1 97.69 114 VAL A CA 1
ATOM 886 C C . VAL A 1 114 ? -1.668 5.523 8.227 1 97.69 114 VAL A C 1
ATOM 888 O O . VAL A 1 114 ? -0.467 5.527 8.508 1 97.69 114 VAL A O 1
ATOM 891 N N . ASP A 1 115 ? -2.363 4.453 8.305 1 97.88 115 ASP A N 1
ATOM 892 C CA . ASP A 1 115 ? -1.854 3.1 8.492 1 97.88 115 ASP A CA 1
ATOM 893 C C . ASP A 1 115 ? -2.562 2.113 7.562 1 97.88 115 ASP A C 1
ATOM 895 O O . ASP A 1 115 ? -3.777 1.925 7.66 1 97.88 115 ASP A O 1
ATOM 899 N N . CYS A 1 116 ? -1.799 1.471 6.711 1 97.88 116 CYS A N 1
ATOM 900 C CA . CYS A 1 116 ? -2.395 0.562 5.738 1 97.88 116 CYS A CA 1
ATOM 901 C C . CYS A 1 116 ? -1.58 -0.72 5.617 1 97.88 116 CYS A C 1
ATOM 903 O O . CYS A 1 116 ? -0.35 -0.675 5.555 1 97.88 116 CYS A O 1
ATOM 905 N N . GLN A 1 117 ? -2.236 -1.837 5.664 1 98 117 GLN A N 1
ATOM 906 C CA . GLN A 1 117 ? -1.612 -3.129 5.406 1 98 117 GLN A CA 1
ATOM 907 C C . GLN A 1 117 ? -2.389 -3.912 4.352 1 98 117 GLN A C 1
ATOM 909 O O . GLN A 1 117 ? -3.619 -3.961 4.387 1 98 117 GLN A O 1
ATOM 914 N N . CYS A 1 118 ? -1.723 -4.426 3.443 1 97.75 118 CYS A N 1
ATOM 915 C CA . CYS A 1 118 ? -2.283 -5.301 2.418 1 97.75 118 CYS A CA 1
ATOM 916 C C . CYS A 1 118 ? -1.552 -6.637 2.383 1 97.75 118 CYS A C 1
ATOM 918 O O . CYS A 1 118 ? -0.32 -6.676 2.369 1 97.75 118 CYS A O 1
ATOM 920 N N . ARG A 1 119 ? -2.293 -7.699 2.396 1 98 119 ARG A N 1
ATOM 921 C CA . ARG A 1 119 ? -1.745 -9.055 2.365 1 98 119 ARG A CA 1
ATOM 922 C C . ARG A 1 119 ? -2.389 -9.875 1.257 1 98 119 ARG A C 1
ATOM 924 O O . ARG A 1 119 ? -3.605 -9.828 1.064 1 98 119 ARG A O 1
ATOM 931 N N . LYS A 1 120 ? -1.612 -10.648 0.547 1 97.94 120 LYS A N 1
ATOM 932 C CA . LYS A 1 120 ? -2.102 -11.469 -0.558 1 97.94 120 LYS A CA 1
ATOM 933 C C . LYS A 1 120 ? -2.115 -12.945 -0.182 1 97.94 120 LYS A C 1
ATOM 935 O O . LYS A 1 120 ? -1.129 -13.469 0.345 1 97.94 120 LYS A O 1
ATOM 940 N N . PHE A 1 121 ? -3.17 -13.555 -0.482 1 98.12 121 PHE A N 1
ATOM 941 C CA . PHE A 1 121 ? -3.334 -14.984 -0.243 1 98.12 121 PHE A CA 1
ATOM 942 C C . PHE A 1 121 ? -3.982 -15.664 -1.444 1 98.12 121 PHE A C 1
ATOM 944 O O . PHE A 1 121 ? -4.547 -14.992 -2.311 1 98.12 121 PHE A O 1
ATOM 951 N N . TYR A 1 122 ? -3.816 -16.984 -1.468 1 97.94 122 TYR A N 1
ATOM 952 C CA . TYR A 1 122 ? -4.617 -17.812 -2.365 1 97.94 122 TYR A CA 1
ATOM 953 C C . TYR A 1 122 ? -5.852 -18.344 -1.653 1 97.94 122 TYR A C 1
ATOM 955 O O . TYR A 1 122 ? -5.844 -18.531 -0.434 1 97.94 122 TYR A O 1
ATOM 963 N N . SER A 1 123 ? -6.812 -18.578 -2.467 1 97.56 123 SER A N 1
ATOM 964 C CA . SER A 1 123 ? -8.031 -19.188 -1.951 1 97.56 123 SER A CA 1
ATOM 965 C C . SER A 1 123 ? -8.828 -19.844 -3.066 1 97.56 123 SER A C 1
ATOM 967 O O . SER A 1 123 ? -8.703 -19.484 -4.234 1 97.56 123 SER A O 1
ATOM 969 N N . GLU A 1 124 ? -9.633 -20.812 -2.697 1 95.69 124 GLU A N 1
ATOM 970 C CA . GLU A 1 124 ? -10.57 -21.406 -3.645 1 95.69 124 GLU A CA 1
ATOM 971 C C . GLU A 1 124 ? -11.711 -20.438 -3.961 1 95.69 124 GLU A C 1
ATOM 973 O O . GLU A 1 124 ? -12.406 -20.594 -4.969 1 95.69 124 GLU A O 1
ATOM 978 N N . SER A 1 125 ? -11.93 -19.516 -3.16 1 97.25 125 SER A N 1
ATOM 979 C CA . SER A 1 125 ? -12.953 -18.484 -3.314 1 97.25 125 SER A CA 1
ATOM 980 C C . SER A 1 125 ? -12.336 -17.094 -3.346 1 97.25 125 SER A C 1
ATOM 982 O O . SER A 1 125 ? -12.227 -16.438 -2.309 1 97.25 125 SER A O 1
ATOM 984 N N . PRO A 1 126 ? -11.984 -16.656 -4.523 1 97.81 126 PRO A N 1
ATOM 985 C CA . PRO A 1 126 ? -11.344 -15.344 -4.621 1 97.81 126 PRO A CA 1
ATOM 986 C C . PRO A 1 126 ? -12.211 -14.211 -4.07 1 97.81 126 PRO A C 1
ATOM 988 O O . PRO A 1 126 ? -13.43 -14.234 -4.246 1 97.81 126 PRO A O 1
ATOM 991 N N . ARG A 1 127 ? -11.594 -13.312 -3.418 1 98.44 127 ARG A N 1
ATOM 992 C CA . ARG A 1 127 ? -12.281 -12.18 -2.807 1 98.44 127 ARG A CA 1
ATOM 993 C C . ARG A 1 127 ? -11.289 -11.18 -2.232 1 98.44 127 ARG A C 1
ATOM 995 O O . ARG A 1 127 ? -10.102 -11.484 -2.088 1 98.44 127 ARG A O 1
ATOM 1002 N N . VAL A 1 128 ? -11.797 -10.016 -1.894 1 98.44 128 VAL A N 1
ATOM 1003 C CA . VAL A 1 128 ? -11.031 -9.008 -1.156 1 98.44 128 VAL A CA 1
ATOM 1004 C C . VAL A 1 128 ? -11.766 -8.648 0.131 1 98.44 128 VAL A C 1
ATOM 1006 O O . VAL A 1 128 ? -12.938 -8.266 0.097 1 98.44 128 VAL A O 1
ATOM 1009 N N . GLU A 1 129 ? -11.07 -8.836 1.22 1 98.81 129 GLU A N 1
ATOM 1010 C CA . GLU A 1 129 ? -11.609 -8.43 2.516 1 98.81 129 GLU A CA 1
ATOM 1011 C C . GLU A 1 129 ? -10.992 -7.109 2.977 1 98.81 129 GLU A C 1
ATOM 1013 O O . GLU A 1 129 ? -9.773 -6.949 2.957 1 98.81 129 GLU A O 1
ATOM 1018 N N . VAL A 1 130 ? -11.836 -6.18 3.375 1 98.69 130 VAL A N 1
ATOM 1019 C CA . VAL A 1 130 ? -11.367 -4.852 3.764 1 98.69 130 VAL A CA 1
ATOM 1020 C C . VAL A 1 130 ? -11.898 -4.5 5.152 1 98.69 130 VAL A C 1
ATOM 1022 O O . VAL A 1 130 ? -13.078 -4.691 5.434 1 98.69 130 VAL A O 1
ATOM 1025 N N . ARG A 1 131 ? -11.023 -4.066 5.996 1 98.75 131 ARG A N 1
ATOM 1026 C CA . ARG A 1 131 ? -11.391 -3.523 7.301 1 98.75 131 ARG A CA 1
ATOM 1027 C C . ARG A 1 131 ? -10.82 -2.121 7.488 1 98.75 131 ARG A C 1
ATOM 1029 O O . ARG A 1 131 ? -9.648 -1.874 7.184 1 98.75 131 ARG A O 1
ATOM 1036 N N . ILE A 1 132 ? -11.625 -1.207 7.91 1 98.44 132 ILE A N 1
ATOM 1037 C CA . ILE A 1 132 ? -11.195 0.161 8.18 1 98.44 132 ILE A CA 1
ATOM 1038 C C . ILE A 1 132 ? -11.602 0.556 9.602 1 98.44 132 ILE A C 1
ATOM 1040 O O . ILE A 1 132 ? -12.742 0.32 10.016 1 98.44 132 ILE A O 1
ATOM 1044 N N . LYS A 1 133 ? -10.727 1.102 10.312 1 98.19 133 LYS A N 1
ATOM 1045 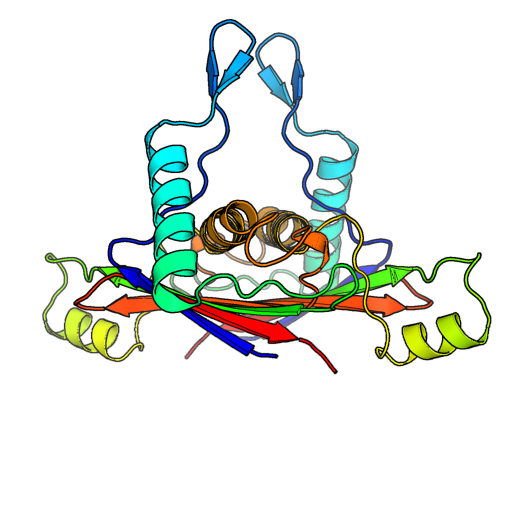C CA . LYS A 1 133 ? -11.031 1.547 11.672 1 98.19 133 LYS A CA 1
ATOM 1046 C C . LYS A 1 133 ? -10.375 2.889 11.969 1 98.19 133 LYS A C 1
ATOM 1048 O O . LYS A 1 133 ? -9.328 3.211 11.406 1 98.19 133 LYS A O 1
ATOM 1053 N N . GLU A 1 134 ? -10.984 3.668 12.766 1 96.81 134 GLU A N 1
ATOM 1054 C CA . GLU A 1 134 ? -10.398 4.918 13.234 1 96.81 134 GLU A CA 1
ATOM 1055 C C . GLU A 1 134 ? -9.281 4.664 14.242 1 96.81 134 GLU A C 1
ATOM 1057 O O . GLU A 1 134 ? -9.43 3.838 15.148 1 96.81 134 GLU A O 1
ATOM 1062 N N . ILE A 1 135 ? -8.18 5.363 13.992 1 93.06 135 ILE A N 1
ATOM 1063 C CA . ILE A 1 135 ? -7.07 5.273 14.938 1 93.06 135 ILE A CA 1
ATOM 1064 C C . ILE A 1 135 ? -7.309 6.234 16.109 1 93.06 135 ILE A C 1
ATOM 1066 O O . ILE A 1 135 ? -7.707 7.383 15.898 1 93.06 135 ILE A O 1
ATOM 1070 N N . ILE A 1 136 ? -7.43 5.836 17.328 1 77.12 136 ILE A N 1
ATOM 1071 C CA . ILE A 1 136 ? -7.684 6.664 18.5 1 77.12 136 ILE A CA 1
ATOM 1072 C C . ILE A 1 136 ? -6.371 7.277 19 1 77.12 136 ILE A C 1
ATOM 1074 O O . ILE A 1 136 ? -5.328 6.621 18.984 1 77.12 136 ILE A O 1
ATOM 1078 N N . MET B 1 1 ? 16.094 -14.336 5.766 1 89.44 1 MET B N 1
ATOM 1079 C CA . MET B 1 1 ? 16.906 -13.141 5.562 1 89.44 1 MET B CA 1
ATOM 1080 C C . MET B 1 1 ? 16.078 -11.875 5.766 1 89.44 1 MET B C 1
ATOM 1082 O O . MET B 1 1 ? 14.906 -11.836 5.398 1 89.44 1 MET B O 1
ATOM 1086 N N . GLN B 1 2 ? 16.719 -10.859 6.461 1 95.5 2 GLN B N 1
ATOM 1087 C CA . GLN B 1 2 ? 16.047 -9.586 6.707 1 95.5 2 GLN B CA 1
ATOM 1088 C C . GLN B 1 2 ? 16.984 -8.406 6.457 1 95.5 2 GLN B C 1
ATOM 1090 O O . GLN B 1 2 ? 18.156 -8.469 6.797 1 95.5 2 GLN B O 1
ATOM 1095 N N . VAL B 1 3 ? 16.422 -7.406 5.82 1 98 3 VAL B N 1
ATOM 1096 C CA . VAL B 1 3 ? 17.188 -6.184 5.617 1 98 3 VAL B CA 1
ATOM 1097 C C . VAL B 1 3 ? 16.406 -4.984 6.137 1 98 3 VAL B C 1
ATOM 1099 O O . VAL B 1 3 ? 15.164 -5.008 6.172 1 98 3 VAL B O 1
ATOM 1102 N N . SER B 1 4 ? 17.109 -3.98 6.582 1 98.5 4 SER B N 1
ATOM 1103 C CA . SER B 1 4 ? 16.531 -2.715 7.023 1 98.5 4 SER B CA 1
ATOM 1104 C C . SER B 1 4 ? 17.406 -1.534 6.617 1 98.5 4 SER B C 1
ATOM 1106 O O . SER B 1 4 ? 18.625 -1.606 6.703 1 98.5 4 SER B O 1
ATOM 1108 N N . PHE B 1 5 ? 16.781 -0.492 6.184 1 98.69 5 PHE B N 1
ATOM 1109 C CA . PHE B 1 5 ? 17.516 0.716 5.832 1 98.69 5 PHE B CA 1
ATOM 1110 C C . PHE B 1 5 ? 16.625 1.949 5.969 1 98.69 5 PHE B C 1
ATOM 1112 O O . PHE B 1 5 ? 15.414 1.833 6.129 1 98.69 5 PHE B O 1
ATOM 1119 N N . THR B 1 6 ? 17.281 3.104 5.945 1 98.69 6 THR B N 1
ATOM 1120 C CA . THR B 1 6 ? 16.594 4.375 6.125 1 98.69 6 THR B CA 1
ATOM 1121 C C . THR B 1 6 ? 16.953 5.352 5.008 1 98.69 6 THR B C 1
ATOM 1123 O O . THR B 1 6 ? 18.109 5.441 4.609 1 98.69 6 THR B O 1
ATOM 1126 N N . VAL B 1 7 ? 15.977 5.977 4.457 1 98.19 7 VAL B N 1
ATOM 1127 C CA . VAL B 1 7 ? 16.156 7.066 3.506 1 98.19 7 VAL B CA 1
ATOM 1128 C C . VAL B 1 7 ? 15.875 8.406 4.188 1 98.19 7 VAL B C 1
ATOM 1130 O O . VAL B 1 7 ? 14.727 8.695 4.535 1 98.19 7 VAL B O 1
ATOM 1133 N N . LEU B 1 8 ? 16.891 9.211 4.332 1 97 8 LEU B N 1
ATOM 1134 C CA . LEU B 1 8 ? 16.719 10.492 5 1 97 8 LEU B CA 1
ATOM 1135 C C . LEU B 1 8 ? 16.016 11.492 4.086 1 97 8 LEU B C 1
ATOM 1137 O O . LEU B 1 8 ? 16.172 11.43 2.865 1 97 8 LEU B O 1
ATOM 1141 N N . GLY B 1 9 ? 15.281 12.406 4.73 1 96 9 GLY B N 1
ATOM 1142 C CA . GLY B 1 9 ? 14.57 13.43 3.979 1 96 9 GLY B CA 1
ATOM 1143 C C . GLY B 1 9 ? 13.07 13.195 3.928 1 96 9 GLY B C 1
ATOM 1144 O O . GLY B 1 9 ? 12.578 12.164 4.395 1 96 9 GLY B O 1
ATOM 1145 N N . GLU B 1 10 ? 12.367 14.125 3.277 1 96.12 10 GLU B N 1
ATOM 1146 C CA . GLU B 1 10 ? 10.906 14.047 3.182 1 96.12 10 GLU B CA 1
ATOM 1147 C C . GLU B 1 10 ? 10.477 12.852 2.334 1 96.12 10 GLU B C 1
ATOM 1149 O O . GLU B 1 10 ? 11.078 12.578 1.294 1 96.12 10 GLU B O 1
ATOM 1154 N N . PRO B 1 11 ? 9.477 12.102 2.832 1 95 11 PRO B N 1
ATOM 1155 C CA . PRO B 1 11 ? 8.906 11.086 1.941 1 95 11 PRO B CA 1
ATOM 1156 C C . PRO B 1 11 ? 8.391 11.68 0.63 1 95 11 PRO B C 1
ATOM 1158 O O . PRO B 1 11 ? 7.797 12.758 0.627 1 95 11 PRO B O 1
ATOM 1161 N N . LYS B 1 12 ? 8.664 10.977 -0.409 1 91.19 12 LYS B N 1
ATOM 1162 C CA . LYS B 1 12 ? 8.18 11.398 -1.72 1 91.19 12 LYS B CA 1
ATOM 1163 C C . LYS B 1 12 ? 7.32 10.312 -2.361 1 91.19 12 LYS B C 1
ATOM 1165 O O . LYS B 1 12 ? 7.535 9.117 -2.123 1 91.19 12 LYS B O 1
ATOM 1170 N N . GLY B 1 13 ? 6.297 10.758 -3.053 1 85.31 13 GLY B N 1
ATOM 1171 C CA . GLY B 1 13 ? 5.453 9.828 -3.793 1 85.31 13 GLY B CA 1
ATOM 1172 C C . GLY B 1 13 ? 5.801 9.75 -5.266 1 85.31 13 GLY B C 1
ATOM 1173 O O . GLY B 1 13 ? 6.52 10.609 -5.785 1 85.31 13 GLY B O 1
ATOM 1174 N N . LYS B 1 14 ? 5.441 8.586 -5.801 1 80.81 14 LYS B N 1
ATOM 1175 C CA . LYS B 1 14 ? 5.617 8.453 -7.242 1 80.81 14 LYS B CA 1
ATOM 1176 C C . LYS B 1 14 ? 4.547 9.234 -8 1 80.81 14 LYS B C 1
ATOM 1178 O O . LYS B 1 14 ? 3.35 8.984 -7.828 1 80.81 14 LYS B O 1
ATOM 1183 N N . ALA B 1 15 ? 4.98 10.375 -8.672 1 73 15 ALA B N 1
ATOM 1184 C CA . ALA B 1 15 ? 4.074 11.156 -9.508 1 73 15 ALA B CA 1
ATOM 1185 C C . ALA B 1 15 ? 3.68 10.391 -10.766 1 73 15 ALA B C 1
ATOM 1187 O O . ALA B 1 15 ? 4.434 9.539 -11.234 1 73 15 ALA B O 1
ATOM 1188 N N . ARG B 1 16 ? 2.482 10.641 -11.227 1 70.94 16 ARG B N 1
ATOM 1189 C CA . ARG B 1 16 ? 2.07 10.055 -12.5 1 70.94 16 ARG B CA 1
ATOM 1190 C C . ARG B 1 16 ? 3.002 10.492 -13.625 1 70.94 16 ARG B C 1
ATOM 1192 O O . ARG B 1 16 ? 3.445 11.641 -13.664 1 70.94 16 ARG B O 1
ATOM 1199 N N . PRO B 1 17 ? 3.227 9.523 -14.477 1 73.25 17 PRO B N 1
ATOM 1200 C CA . PRO B 1 17 ? 4.062 9.891 -15.625 1 73.25 17 PRO B CA 1
ATOM 1201 C C . PRO B 1 17 ? 3.438 10.992 -16.484 1 73.25 17 PRO B C 1
ATOM 1203 O O . PRO B 1 17 ? 2.213 11.07 -16.594 1 73.25 17 PRO B O 1
ATOM 1206 N N . ARG B 1 18 ? 4.238 11.961 -16.906 1 69 18 ARG B N 1
ATOM 1207 C CA . ARG B 1 18 ? 3.791 13.016 -17.812 1 69 18 ARG B CA 1
ATOM 1208 C C . ARG B 1 18 ? 4.051 12.648 -19.266 1 69 18 ARG B C 1
ATOM 1210 O O . ARG B 1 18 ? 5.031 11.961 -19.562 1 69 18 ARG B O 1
ATOM 1217 N N . PHE B 1 19 ? 3.051 12.891 -20.109 1 70.12 19 PHE B N 1
ATOM 1218 C CA . PHE B 1 19 ? 3.232 12.617 -21.531 1 70.12 19 PHE B CA 1
ATOM 1219 C C . PHE B 1 19 ? 3.834 13.82 -22.234 1 70.12 19 PHE B C 1
ATOM 1221 O O . PHE B 1 19 ? 3.248 14.906 -22.234 1 70.12 19 PHE B O 1
ATOM 1228 N N . VAL B 1 20 ? 5.102 13.688 -22.531 1 65.94 20 VAL B N 1
ATOM 1229 C CA . VAL B 1 20 ? 5.801 14.719 -23.297 1 65.94 20 VAL B CA 1
ATOM 1230 C C . VAL B 1 20 ? 6.137 14.18 -24.688 1 65.94 20 VAL B C 1
ATOM 1232 O O . VAL B 1 20 ? 6.863 13.188 -24.812 1 65.94 20 VAL B O 1
ATOM 1235 N N . LYS B 1 21 ? 5.688 14.914 -25.672 1 72.81 21 LYS B N 1
ATOM 1236 C CA . LYS B 1 21 ? 5.91 14.602 -27.078 1 72.81 21 LYS B CA 1
ATOM 1237 C C . LYS B 1 21 ? 5.57 13.148 -27.375 1 72.81 21 LYS B C 1
ATOM 1239 O O . LYS B 1 21 ? 6.328 12.453 -28.062 1 72.81 21 LYS B O 1
ATOM 1244 N N . GLY B 1 22 ? 4.613 12.617 -26.75 1 65.25 22 GLY B N 1
ATOM 1245 C CA . GLY B 1 22 ? 4.113 11.281 -27.047 1 65.25 22 GLY B CA 1
ATOM 1246 C C . GLY B 1 22 ? 4.785 10.195 -26.219 1 65.25 22 GLY B C 1
ATOM 1247 O O . GLY B 1 22 ? 4.492 9.016 -26.391 1 65.25 22 GLY B O 1
ATOM 1248 N N . HIS B 1 23 ? 5.723 10.664 -25.516 1 70.75 23 HIS B N 1
ATOM 1249 C CA . HIS B 1 23 ? 6.43 9.688 -24.703 1 70.75 23 HIS B CA 1
ATOM 1250 C C . HIS B 1 23 ? 6.168 9.922 -23.219 1 70.75 23 HIS B C 1
ATOM 1252 O O . HIS B 1 23 ? 6.191 11.062 -22.75 1 70.75 23 HIS B O 1
ATOM 1258 N N . ALA B 1 24 ? 5.855 8.797 -22.562 1 72 24 ALA B N 1
ATOM 1259 C CA . ALA B 1 24 ? 5.695 8.898 -21.125 1 72 24 ALA B CA 1
ATOM 1260 C C . ALA B 1 24 ? 7.035 9.141 -20.438 1 72 24 ALA B C 1
ATOM 1262 O O . ALA B 1 24 ? 8.023 8.461 -20.719 1 72 24 ALA B O 1
ATOM 1263 N N . MET B 1 25 ? 7.156 10.305 -19.672 1 77.94 25 MET B N 1
ATOM 1264 C CA . MET B 1 25 ? 8.383 10.617 -18.938 1 77.94 25 MET B CA 1
ATOM 1265 C C . MET B 1 25 ? 8.109 10.734 -17.453 1 77.94 25 MET B C 1
ATOM 1267 O O . MET B 1 25 ? 7.145 11.383 -17.031 1 77.94 25 MET B O 1
ATOM 1271 N N . THR B 1 26 ? 9.016 10.008 -16.625 1 76.62 26 THR B N 1
ATOM 1272 C CA . THR B 1 26 ? 8.969 10.156 -15.172 1 76.62 26 THR B CA 1
ATOM 1273 C C . THR B 1 26 ? 9.547 11.5 -14.75 1 76.62 26 THR B C 1
ATOM 1275 O O . THR B 1 26 ? 10.641 11.883 -15.188 1 76.62 26 THR B O 1
ATOM 1278 N N . PRO B 1 27 ? 8.805 12.195 -13.961 1 81.94 27 PRO B N 1
ATOM 1279 C CA . PRO B 1 27 ? 9.344 13.477 -13.484 1 81.94 27 PRO B CA 1
ATOM 1280 C C . PRO B 1 27 ? 10.727 13.336 -12.852 1 81.94 27 PRO B C 1
ATOM 1282 O O . PRO B 1 27 ? 11.016 12.328 -12.211 1 81.94 27 PRO B O 1
ATOM 1285 N N . LYS B 1 28 ? 11.57 14.32 -13.07 1 82.5 28 LYS B N 1
ATOM 1286 C CA . LYS B 1 28 ? 12.953 14.312 -12.594 1 82.5 28 LYS B CA 1
ATOM 1287 C C . LYS B 1 28 ? 13.016 14.086 -11.086 1 82.5 28 LYS B C 1
ATOM 1289 O O . LYS B 1 28 ? 13.852 13.32 -10.602 1 82.5 28 LYS B O 1
ATOM 1294 N N . ASP B 1 29 ? 12.133 14.703 -10.398 1 84.88 29 ASP B N 1
ATOM 1295 C CA . ASP B 1 29 ? 12.117 14.594 -8.945 1 84.88 29 ASP B CA 1
ATOM 1296 C C . ASP B 1 29 ? 11.883 13.148 -8.5 1 84.88 29 ASP B C 1
ATOM 1298 O O . ASP B 1 29 ? 12.5 12.68 -7.547 1 84.88 29 ASP B O 1
ATOM 1302 N N . THR B 1 30 ? 11.039 12.484 -9.203 1 84.75 30 THR B N 1
ATOM 1303 C CA . THR B 1 30 ? 10.75 11.086 -8.906 1 84.75 30 THR B CA 1
ATOM 1304 C C . THR B 1 30 ? 11.969 10.211 -9.195 1 84.75 30 THR B C 1
ATOM 1306 O O . THR B 1 30 ? 12.344 9.375 -8.375 1 84.75 30 THR B O 1
ATOM 1309 N N . ALA B 1 31 ? 12.531 10.469 -10.297 1 86.38 31 ALA B N 1
ATOM 1310 C CA . ALA B 1 31 ? 13.711 9.703 -10.688 1 86.38 31 ALA B CA 1
ATOM 1311 C C . ALA B 1 31 ? 14.844 9.891 -9.688 1 86.38 31 ALA B C 1
ATOM 1313 O O . ALA B 1 31 ? 15.531 8.93 -9.328 1 86.38 31 ALA B O 1
ATOM 1314 N N . ASN B 1 32 ? 15.047 11.094 -9.336 1 91.31 32 ASN B N 1
ATOM 1315 C CA . ASN B 1 32 ? 16.078 11.398 -8.352 1 91.31 32 ASN B CA 1
ATOM 1316 C C . ASN B 1 32 ? 15.828 10.695 -7.027 1 91.31 32 ASN B C 1
ATOM 1318 O O . ASN B 1 32 ? 16.75 10.195 -6.395 1 91.31 32 ASN B O 1
ATOM 1322 N N . TYR B 1 33 ? 14.625 10.672 -6.574 1 92.75 33 TYR B N 1
ATOM 1323 C CA . TYR B 1 33 ? 14.281 10.008 -5.32 1 92.75 33 TYR B CA 1
ATOM 1324 C C . TYR B 1 33 ? 14.492 8.508 -5.422 1 92.75 33 TYR B C 1
ATOM 1326 O O . TYR B 1 33 ? 14.984 7.875 -4.484 1 92.75 33 TYR B O 1
ATOM 1334 N N . GLU B 1 34 ? 14.055 7.965 -6.52 1 91.75 34 GLU B N 1
ATOM 1335 C CA . GLU B 1 34 ? 14.281 6.535 -6.738 1 91.75 34 GLU B CA 1
ATOM 1336 C C . GLU B 1 34 ? 15.766 6.191 -6.66 1 91.75 34 GLU B C 1
ATOM 1338 O O . GLU B 1 34 ? 16.141 5.176 -6.07 1 91.75 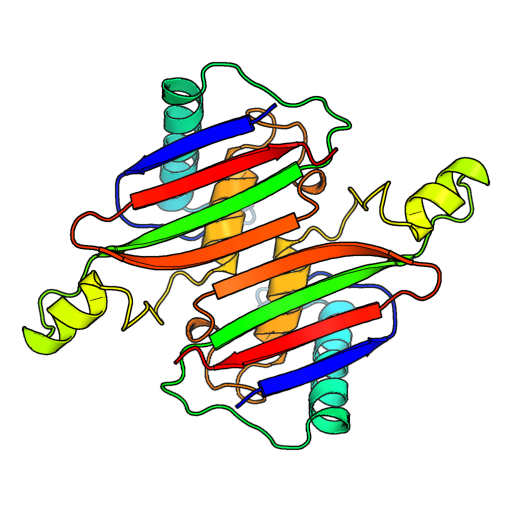34 GLU B O 1
ATOM 1343 N N . THR B 1 35 ? 16.578 7.02 -7.27 1 93.56 35 THR B N 1
ATOM 1344 C CA . THR B 1 35 ? 18.016 6.82 -7.215 1 93.56 35 THR B CA 1
ATOM 1345 C C . THR B 1 35 ? 18.516 6.898 -5.777 1 93.56 35 THR B C 1
ATOM 1347 O O . THR B 1 35 ? 19.375 6.105 -5.367 1 93.56 35 THR B O 1
ATOM 1350 N N . LEU B 1 36 ? 17.984 7.859 -5.098 1 95.94 36 LEU B N 1
ATOM 1351 C CA . LEU B 1 36 ? 18.344 8 -3.693 1 95.94 36 LEU B CA 1
ATOM 1352 C C . LEU B 1 36 ? 18 6.742 -2.908 1 95.94 36 LEU B C 1
ATOM 1354 O O . LEU B 1 36 ? 18.828 6.254 -2.125 1 95.94 36 LEU B O 1
ATOM 1358 N N . VAL B 1 37 ? 16.844 6.207 -3.053 1 96.62 37 VAL B N 1
ATOM 1359 C CA . VAL B 1 37 ? 16.406 4.992 -2.373 1 96.62 37 VAL B CA 1
ATOM 1360 C C . VAL B 1 37 ? 17.359 3.844 -2.721 1 96.62 37 VAL B C 1
ATOM 1362 O O . VAL B 1 37 ? 17.781 3.096 -1.838 1 96.62 37 VAL B O 1
ATOM 1365 N N . HIS B 1 38 ? 17.641 3.783 -3.973 1 94.75 38 HIS B N 1
ATOM 1366 C CA . HIS B 1 38 ? 18.562 2.762 -4.469 1 94.75 38 HIS B CA 1
ATOM 1367 C C . HIS B 1 38 ? 19.922 2.863 -3.787 1 94.75 38 HIS B C 1
ATOM 1369 O O . HIS B 1 38 ? 20.453 1.864 -3.295 1 94.75 38 HIS B O 1
ATOM 1375 N N . MET B 1 39 ? 20.453 4.008 -3.75 1 95.88 39 MET B N 1
ATOM 1376 C CA . MET B 1 39 ? 21.781 4.246 -3.174 1 95.88 39 MET B CA 1
ATOM 1377 C C . MET B 1 39 ? 21.781 3.951 -1.677 1 95.88 39 MET B C 1
ATOM 1379 O O . MET B 1 39 ? 22.734 3.365 -1.156 1 95.88 39 MET B O 1
ATOM 1383 N N . GLU B 1 40 ? 20.75 4.387 -1.016 1 97.56 40 GLU B N 1
ATOM 1384 C CA . GLU B 1 40 ? 20.656 4.129 0.418 1 97.56 40 GLU B CA 1
ATOM 1385 C C . GLU B 1 40 ? 20.578 2.635 0.707 1 97.56 40 GLU B C 1
ATOM 1387 O O . GLU B 1 40 ? 21.172 2.148 1.673 1 97.56 40 GLU B O 1
ATOM 1392 N N . TYR B 1 41 ? 19.797 1.913 -0.108 1 98.12 41 TYR B N 1
ATOM 1393 C CA . TYR B 1 41 ? 19.719 0.466 0.059 1 98.12 41 TYR B CA 1
ATOM 1394 C C . TYR B 1 41 ? 21.094 -0.175 -0.063 1 98.12 41 TYR B C 1
ATOM 1396 O O . TYR B 1 41 ? 21.5 -0.95 0.805 1 98.12 41 TYR B O 1
ATOM 1404 N N . LEU B 1 42 ? 21.828 0.172 -1.093 1 96.56 42 LEU B N 1
ATOM 1405 C CA . LEU B 1 42 ? 23.141 -0.408 -1.341 1 96.56 42 LEU B CA 1
ATOM 1406 C C . LEU B 1 42 ? 24.125 -0.037 -0.229 1 96.56 42 LEU B C 1
ATOM 1408 O O . LEU B 1 42 ? 24.922 -0.869 0.202 1 96.56 42 LEU B O 1
ATOM 1412 N N . SER B 1 43 ? 24.047 1.185 0.173 1 97.81 43 SER B N 1
ATOM 1413 C CA . SER B 1 43 ? 24.969 1.682 1.192 1 97.81 43 SER B CA 1
ATOM 1414 C C . SER B 1 43 ? 24.734 0.989 2.531 1 97.81 43 SER B C 1
ATOM 1416 O O . SER B 1 43 ? 25.688 0.664 3.242 1 97.81 43 SER B O 1
ATOM 1418 N N . GLN B 1 44 ? 23.5 0.705 2.844 1 98.12 44 GLN B N 1
ATOM 1419 C CA . GLN B 1 44 ? 23.172 0.258 4.195 1 98.12 44 GLN B CA 1
ATOM 1420 C C . GLN B 1 44 ? 22.984 -1.256 4.242 1 98.12 44 GLN B C 1
ATOM 1422 O O . GLN B 1 44 ? 23.172 -1.879 5.289 1 98.12 44 GLN B O 1
ATOM 1427 N N . CYS B 1 45 ? 22.562 -1.784 3.15 1 97.44 45 CYS B N 1
ATOM 1428 C CA . CYS B 1 45 ? 22.266 -3.213 3.123 1 97.44 45 CYS B CA 1
ATOM 1429 C C . CYS B 1 45 ? 23.266 -3.959 2.258 1 97.44 45 CYS B C 1
ATOM 1431 O O . CYS B 1 45 ? 23.281 -5.191 2.24 1 97.44 45 CYS B O 1
ATOM 1433 N N . GLY B 1 46 ? 24.125 -3.23 1.575 1 94.31 46 GLY B N 1
ATOM 1434 C CA . GLY B 1 46 ? 25.094 -3.859 0.687 1 94.31 46 GLY B CA 1
ATOM 1435 C C . GLY B 1 46 ? 24.469 -4.461 -0.552 1 94.31 46 GLY B C 1
ATOM 1436 O O . GLY B 1 46 ? 23.547 -3.875 -1.135 1 94.31 46 GLY B O 1
ATOM 1437 N N . ASP B 1 47 ? 24.984 -5.629 -0.977 1 92.25 47 ASP B N 1
ATOM 1438 C CA . ASP B 1 47 ? 24.484 -6.254 -2.201 1 92.25 47 ASP B CA 1
ATOM 1439 C C . ASP B 1 47 ? 23.5 -7.375 -1.891 1 92.25 47 ASP B C 1
ATOM 1441 O O . ASP B 1 47 ? 23.312 -8.289 -2.697 1 92.25 47 ASP B O 1
ATOM 1445 N N . LYS B 1 48 ? 22.922 -7.238 -0.709 1 96.69 48 LYS B N 1
ATOM 1446 C CA . LYS B 1 48 ? 21.953 -8.266 -0.327 1 96.69 48 LYS B CA 1
ATOM 1447 C C . LYS B 1 48 ? 20.75 -8.258 -1.262 1 96.69 48 LYS B C 1
ATOM 1449 O O . LYS B 1 48 ? 20.141 -7.219 -1.481 1 96.69 48 LYS B O 1
ATOM 1454 N N . LYS B 1 49 ? 20.406 -9.359 -1.814 1 97 49 LYS B N 1
ATOM 1455 C CA . LYS B 1 49 ? 19.25 -9.562 -2.699 1 97 49 LYS B CA 1
ATOM 1456 C C . LYS B 1 49 ? 18.516 -10.852 -2.354 1 97 49 LYS B C 1
ATOM 1458 O O . LYS B 1 49 ? 19.125 -11.898 -2.18 1 97 49 LYS B O 1
ATOM 1463 N N . PHE B 1 50 ? 17.312 -10.727 -2.211 1 97.88 50 PHE B N 1
ATOM 1464 C CA . PHE B 1 50 ? 16.5 -11.898 -1.921 1 97.88 50 PHE B CA 1
ATOM 1465 C C . PHE B 1 50 ? 16.422 -12.82 -3.135 1 97.88 50 PHE B C 1
ATOM 1467 O O . PHE B 1 50 ? 16.547 -12.359 -4.273 1 97.88 50 PHE B O 1
ATOM 1474 N N . SER B 1 51 ? 16.203 -14.094 -2.832 1 96.88 51 SER B N 1
ATOM 1475 C CA . SER B 1 51 ? 16.031 -15.047 -3.926 1 96.88 51 SER B CA 1
ATOM 1476 C C . SER B 1 51 ? 14.82 -14.672 -4.785 1 96.88 51 SER B C 1
ATOM 1478 O O . SER B 1 51 ? 13.867 -14.062 -4.297 1 96.88 51 SER B O 1
ATOM 1480 N N . ASP B 1 52 ? 14.812 -15.039 -6.066 1 95.69 52 ASP B N 1
ATOM 1481 C CA . ASP B 1 52 ? 13.766 -14.695 -7.027 1 95.69 52 ASP B CA 1
ATOM 1482 C C . ASP B 1 52 ? 12.438 -15.336 -6.637 1 95.69 52 ASP B C 1
ATOM 1484 O O . ASP B 1 52 ? 11.375 -14.906 -7.105 1 95.69 52 ASP B O 1
ATOM 1488 N N . ASP B 1 53 ? 12.477 -16.375 -5.836 1 94.12 53 ASP B N 1
ATOM 1489 C CA . ASP B 1 53 ? 11.258 -17.078 -5.469 1 94.12 53 ASP B CA 1
ATOM 1490 C C . ASP B 1 53 ? 10.82 -16.734 -4.047 1 94.12 53 ASP B C 1
ATOM 1492 O O . ASP B 1 53 ? 9.875 -17.328 -3.518 1 94.12 53 ASP B O 1
ATOM 1496 N N . ALA B 1 54 ? 11.492 -15.75 -3.477 1 96.69 54 ALA B N 1
ATOM 1497 C CA . ALA B 1 54 ? 11.188 -15.398 -2.092 1 96.69 54 ALA B CA 1
ATOM 1498 C C . ALA B 1 54 ? 9.836 -14.695 -1.99 1 96.69 54 ALA B C 1
ATOM 1500 O O . ALA B 1 54 ? 9.477 -13.898 -2.861 1 96.69 54 ALA B O 1
ATOM 1501 N N . MET B 1 55 ? 9.102 -15.047 -0.989 1 97.25 55 MET B N 1
ATOM 1502 C CA . MET B 1 55 ? 7.938 -14.266 -0.573 1 97.25 55 MET B CA 1
ATOM 1503 C C . MET B 1 55 ? 8.32 -13.242 0.49 1 97.25 55 MET B C 1
ATOM 1505 O O . MET B 1 55 ? 8.906 -13.594 1.514 1 97.25 55 MET B O 1
ATOM 1509 N N . LEU B 1 56 ? 7.906 -12.023 0.271 1 98.12 56 LEU B N 1
ATOM 1510 C CA . LEU B 1 56 ? 8.516 -10.977 1.086 1 98.12 56 LEU B CA 1
ATOM 1511 C C . LEU B 1 56 ? 7.453 -10.219 1.877 1 98.12 56 LEU B C 1
ATOM 1513 O O . LEU B 1 56 ? 6.344 -10 1.386 1 98.12 56 LEU B O 1
ATOM 1517 N N . ASP B 1 57 ? 7.809 -9.867 3.062 1 98.25 57 ASP B N 1
ATOM 1518 C CA . ASP B 1 57 ? 7.105 -8.93 3.936 1 98.25 57 ASP B CA 1
ATOM 1519 C C . ASP B 1 57 ? 7.824 -7.586 3.99 1 98.25 57 ASP B C 1
ATOM 1521 O O . ASP B 1 57 ? 9 -7.516 4.363 1 98.25 57 ASP B O 1
ATOM 1525 N N . MET B 1 58 ? 7.172 -6.527 3.551 1 98.12 58 MET B N 1
ATOM 1526 C CA . MET B 1 58 ? 7.766 -5.191 3.557 1 98.12 58 MET B CA 1
ATOM 1527 C C . MET B 1 58 ? 7.039 -4.277 4.539 1 98.12 58 MET B C 1
ATOM 1529 O O . MET B 1 58 ? 5.812 -4.164 4.492 1 98.12 58 MET B O 1
ATOM 1533 N N . ARG B 1 59 ? 7.758 -3.662 5.445 1 98.62 59 ARG B N 1
ATOM 1534 C CA . ARG B 1 59 ? 7.25 -2.695 6.414 1 98.62 59 ARG B CA 1
ATOM 1535 C C . ARG B 1 59 ? 7.875 -1.32 6.195 1 98.62 59 ARG B C 1
ATOM 1537 O O . ARG B 1 59 ? 9.102 -1.179 6.219 1 98.62 59 ARG B O 1
ATOM 1544 N N . ILE B 1 60 ? 7.043 -0.367 5.953 1 98.38 60 ILE B N 1
ATOM 1545 C CA . ILE B 1 60 ? 7.5 0.997 5.703 1 98.38 60 ILE B CA 1
ATOM 1546 C C . ILE B 1 60 ? 6.938 1.932 6.77 1 98.38 60 ILE B C 1
ATOM 1548 O O . ILE B 1 60 ? 5.742 1.896 7.066 1 98.38 60 ILE B O 1
ATOM 1552 N N . LYS B 1 61 ? 7.762 2.709 7.367 1 98.5 61 LYS B N 1
ATOM 1553 C CA . LYS B 1 61 ? 7.363 3.85 8.188 1 98.5 61 LYS B CA 1
ATOM 1554 C C . LYS B 1 61 ? 7.836 5.164 7.566 1 98.5 61 LYS B C 1
ATOM 1556 O O . LYS B 1 61 ? 9.039 5.387 7.414 1 98.5 61 LYS B O 1
ATOM 1561 N N . ALA B 1 62 ? 6.938 5.973 7.215 1 98.31 62 ALA B N 1
ATOM 1562 C CA . ALA B 1 62 ? 7.238 7.266 6.605 1 98.31 62 ALA B CA 1
ATOM 1563 C C . ALA B 1 62 ? 7.062 8.398 7.613 1 98.31 62 ALA B C 1
ATOM 1565 O O . ALA B 1 62 ? 5.965 8.617 8.133 1 98.31 62 ALA B O 1
ATOM 1566 N N . TYR B 1 63 ? 8.094 9.156 7.844 1 98.31 63 TYR B N 1
ATOM 1567 C CA . TYR B 1 63 ? 8.078 10.266 8.789 1 98.31 63 TYR B CA 1
ATOM 1568 C C . TYR B 1 63 ? 8.102 11.602 8.062 1 98.31 63 TYR B C 1
ATOM 1570 O O . TYR B 1 63 ? 9.117 11.977 7.461 1 98.31 63 TYR B O 1
ATOM 1578 N N . TYR B 1 64 ? 7.051 12.273 8.133 1 97.94 64 TYR B N 1
ATOM 1579 C CA . TYR B 1 64 ? 6.895 13.594 7.531 1 97.94 64 TYR B CA 1
ATOM 1580 C C . TYR B 1 64 ? 7.348 14.688 8.492 1 97.94 64 TYR B C 1
ATOM 1582 O O . TYR B 1 64 ? 7.25 14.531 9.711 1 97.94 64 TYR B O 1
ATOM 1590 N N . SER B 1 65 ? 7.77 15.758 7.938 1 97.25 65 SER B N 1
ATOM 1591 C CA . SER B 1 65 ? 8.148 16.891 8.781 1 97.25 65 SER B CA 1
ATOM 1592 C C . SER B 1 65 ? 6.938 17.469 9.508 1 97.25 65 SER B C 1
ATOM 1594 O O . SER B 1 65 ? 5.836 17.516 8.945 1 97.25 65 SER B O 1
ATOM 1596 N N . ILE B 1 66 ? 7.172 17.938 10.68 1 96.62 66 ILE B N 1
ATOM 1597 C CA . ILE B 1 66 ? 6.141 18.625 11.453 1 96.62 66 ILE B CA 1
ATOM 1598 C C . ILE B 1 66 ? 5.984 20.047 10.93 1 96.62 66 ILE B C 1
ATOM 1600 O O . ILE B 1 66 ? 6.969 20.781 10.789 1 96.62 66 ILE B O 1
ATOM 1604 N N . PRO B 1 67 ? 4.762 20.391 10.586 1 94.62 67 PRO B N 1
ATOM 1605 C CA . PRO B 1 67 ? 4.559 21.75 10.102 1 94.62 67 PRO B CA 1
ATOM 1606 C C . PRO B 1 67 ? 5.023 22.812 11.109 1 94.62 67 PRO B C 1
ATOM 1608 O O . PRO B 1 67 ? 4.727 22.703 12.297 1 94.62 67 PRO B O 1
ATOM 1611 N N . LYS B 1 68 ? 5.648 23.812 10.672 1 92.38 68 LYS B N 1
ATOM 1612 C CA . LYS B 1 68 ? 6.188 24.875 11.523 1 92.38 68 LYS B CA 1
ATOM 1613 C C . LYS B 1 68 ? 5.07 25.719 12.133 1 92.38 68 LYS B C 1
ATOM 1615 O O . LYS B 1 68 ? 5.223 26.266 13.219 1 92.38 68 LYS B O 1
ATOM 1620 N N . SER B 1 69 ? 4.008 25.797 11.398 1 93 69 SER B N 1
ATOM 1621 C CA . SER B 1 69 ? 2.922 26.688 11.773 1 93 69 SER B CA 1
ATOM 1622 C C . SER B 1 69 ? 2.051 26.078 12.867 1 93 69 SER B C 1
ATOM 1624 O O . SER B 1 69 ? 1.188 26.75 13.43 1 93 69 SER B O 1
ATOM 1626 N N . ALA B 1 70 ? 2.262 24.828 13.125 1 92 70 ALA B N 1
ATOM 1627 C CA . ALA B 1 70 ? 1.43 24.156 14.117 1 92 70 ALA B CA 1
ATOM 1628 C C . ALA B 1 70 ? 1.703 24.688 15.516 1 92 70 ALA B C 1
ATOM 1630 O O . ALA B 1 70 ? 2.811 25.156 15.805 1 92 70 ALA B O 1
ATOM 1631 N N . SER B 1 71 ? 0.711 24.672 16.281 1 94.94 71 SER B N 1
ATOM 1632 C CA . SER B 1 71 ? 0.87 25.094 17.672 1 94.94 71 SER B CA 1
ATOM 1633 C C . SER B 1 71 ? 1.786 24.141 18.438 1 94.94 71 SER B C 1
ATOM 1635 O O . SER B 1 71 ? 1.999 23 18.016 1 94.94 71 SER B O 1
ATOM 1637 N N . LYS B 1 72 ? 2.277 24.609 19.531 1 95 72 LYS B N 1
ATOM 1638 C CA . LYS B 1 72 ? 3.176 23.812 20.359 1 95 72 LYS B CA 1
ATOM 1639 C C . LYS B 1 72 ? 2.504 22.516 20.797 1 95 72 LYS B C 1
ATOM 1641 O O . LYS B 1 72 ? 3.125 21.453 20.781 1 95 72 LYS B O 1
ATOM 1646 N N . LYS B 1 73 ? 1.297 22.672 21.172 1 95.69 73 LYS B N 1
ATOM 1647 C CA . LYS B 1 73 ? 0.546 21.5 21.625 1 95.69 73 LYS B CA 1
ATOM 1648 C C . LYS B 1 73 ? 0.391 20.484 20.516 1 95.69 73 LYS B C 1
ATOM 1650 O O . LYS B 1 73 ? 0.599 19.281 20.719 1 95.69 73 LYS B O 1
ATOM 1655 N N . LYS B 1 74 ? 0.038 20.938 19.391 1 94.94 74 LYS B N 1
ATOM 1656 C CA . LYS B 1 74 ? -0.117 20.062 18.234 1 94.94 74 LYS B CA 1
ATOM 1657 C C . LYS B 1 74 ? 1.215 19.422 17.844 1 94.94 74 LYS B C 1
ATOM 1659 O O . LYS B 1 74 ? 1.271 18.234 17.516 1 94.94 74 LYS B O 1
ATOM 1664 N N . LYS B 1 75 ? 2.211 20.219 17.875 1 95.44 75 LYS B N 1
ATOM 1665 C CA . LYS B 1 75 ? 3.537 19.703 17.547 1 95.44 75 LYS B CA 1
ATOM 1666 C C . LYS B 1 75 ? 3.939 18.562 18.469 1 95.44 75 LYS B C 1
ATOM 1668 O O . LYS B 1 75 ? 4.516 17.562 18.016 1 95.44 75 LYS B O 1
ATOM 1673 N N . ALA B 1 76 ? 3.686 18.703 19.703 1 95.56 76 ALA B N 1
ATOM 1674 C CA . ALA B 1 76 ? 3.988 17.656 20.672 1 95.56 76 ALA B CA 1
ATOM 1675 C C . ALA B 1 76 ? 3.199 16.391 20.375 1 95.56 76 ALA B C 1
ATOM 1677 O O . ALA B 1 76 ? 3.744 15.281 20.422 1 95.56 76 ALA B O 1
ATOM 1678 N N . ALA B 1 77 ? 1.948 16.578 20.062 1 95.5 77 ALA B N 1
ATOM 1679 C CA . ALA B 1 77 ? 1.088 15.438 19.719 1 95.5 77 ALA B CA 1
ATOM 1680 C C . ALA B 1 77 ? 1.561 14.75 18.453 1 95.5 77 ALA B C 1
ATOM 1682 O O . ALA B 1 77 ? 1.489 13.523 18.328 1 95.5 77 ALA B O 1
ATOM 1683 N N . MET B 1 78 ? 2.008 15.5 17.562 1 96.31 78 MET B N 1
ATOM 1684 C CA . MET B 1 78 ? 2.555 14.977 16.312 1 96.31 78 MET B CA 1
ATOM 1685 C C . MET B 1 78 ? 3.842 14.195 16.578 1 96.31 78 MET B C 1
ATOM 1687 O O . MET B 1 78 ? 4.016 13.086 16.062 1 96.31 78 MET B O 1
ATOM 1691 N N . ALA B 1 79 ? 4.656 14.75 17.375 1 94.81 79 ALA B N 1
ATOM 1692 C CA . ALA B 1 79 ? 5.934 14.117 17.688 1 94.81 79 ALA B CA 1
ATOM 1693 C C . ALA B 1 79 ? 5.727 12.797 18.422 1 94.81 79 ALA B C 1
ATOM 1695 O O . ALA B 1 79 ? 6.516 11.859 18.266 1 94.81 79 ALA B O 1
ATOM 1696 N N . MET B 1 80 ? 4.648 12.68 19.141 1 94.94 80 MET B N 1
ATOM 1697 C CA . MET B 1 80 ? 4.367 11.477 19.922 1 94.94 80 MET B CA 1
ATOM 1698 C C . MET B 1 80 ? 3.572 10.469 19.109 1 94.94 80 MET B C 1
ATOM 1700 O O . MET B 1 80 ? 3.25 9.383 19.594 1 94.94 80 MET B O 1
ATOM 1704 N N . GLY B 1 81 ? 3.223 10.852 17.938 1 94.31 81 GLY B N 1
ATOM 1705 C CA . GLY B 1 81 ? 2.51 9.938 17.062 1 94.31 81 GLY B CA 1
ATOM 1706 C C . GLY B 1 81 ? 1.011 9.93 17.297 1 94.31 81 GLY B C 1
ATOM 1707 O O . GLY B 1 81 ? 0.306 9.031 16.828 1 94.31 81 GLY B O 1
ATOM 1708 N N . MET B 1 82 ? 0.534 10.867 18.062 1 94.62 82 MET B N 1
ATOM 1709 C CA . MET B 1 82 ? -0.896 10.961 18.344 1 94.62 82 MET B CA 1
ATOM 1710 C C . MET B 1 82 ? -1.645 11.586 17.172 1 94.62 82 MET B C 1
ATOM 1712 O O . MET B 1 82 ? -2.807 11.258 16.938 1 94.62 82 MET B O 1
ATOM 1716 N N . ILE B 1 83 ? -1.044 12.523 16.594 1 96 83 ILE B N 1
ATOM 1717 C CA . ILE B 1 83 ? -1.545 13.102 15.359 1 96 83 ILE B CA 1
ATOM 1718 C C . ILE B 1 83 ? -0.713 12.594 14.18 1 96 83 ILE B C 1
ATOM 1720 O O . ILE B 1 83 ? 0.51 12.758 14.164 1 96 83 ILE B O 1
ATOM 1724 N N . ARG B 1 84 ? -1.364 12 13.242 1 97.31 84 ARG B N 1
ATOM 1725 C CA . ARG B 1 84 ? -0.699 11.391 12.094 1 97.31 84 ARG B CA 1
ATOM 1726 C C . ARG B 1 84 ? -0.886 12.234 10.844 1 97.31 84 ARG B C 1
ATOM 1728 O O . ARG B 1 84 ? -1.816 13.039 10.766 1 97.31 84 ARG B O 1
ATOM 1735 N N . PRO B 1 85 ? -0.005 12.109 9.914 1 96.31 85 PRO B N 1
ATOM 1736 C CA . PRO B 1 85 ? -0.099 12.922 8.695 1 96.31 85 PRO B CA 1
ATOM 1737 C C . PRO B 1 85 ? -1.252 12.5 7.789 1 96.31 85 PRO B C 1
ATOM 1739 O O . PRO B 1 85 ? -1.249 11.383 7.266 1 96.31 85 PRO B O 1
ATOM 1742 N N . THR B 1 86 ? -2.158 13.359 7.586 1 95.19 86 THR B N 1
ATOM 1743 C CA . THR B 1 86 ? -3.232 13.141 6.625 1 95.19 86 THR B CA 1
ATOM 1744 C C . THR B 1 86 ? -3.066 14.055 5.41 1 95.19 86 THR B C 1
ATOM 1746 O O . THR B 1 86 ? -4.02 14.703 4.98 1 95.19 86 THR B O 1
ATOM 1749 N N . LYS B 1 87 ? -1.936 14.109 4.922 1 91.5 87 LYS B N 1
ATOM 1750 C CA . LYS B 1 87 ? -1.585 14.922 3.756 1 91.5 87 LYS B CA 1
ATOM 1751 C C . LYS B 1 87 ? -0.83 14.086 2.721 1 91.5 87 LYS B C 1
ATOM 1753 O O . LYS B 1 87 ? -0.441 12.953 2.992 1 91.5 87 LYS B O 1
ATOM 1758 N N . LYS B 1 88 ? -0.632 14.578 1.522 1 89.19 88 LYS B N 1
ATOM 1759 C CA . LYS B 1 88 ? 0.13 13.922 0.462 1 89.19 88 LYS B CA 1
ATOM 1760 C C . LYS B 1 88 ? 1.628 13.969 0.751 1 89.19 88 LYS B C 1
ATOM 1762 O O . LYS B 1 88 ? 2.105 14.891 1.424 1 89.19 88 LYS B O 1
ATOM 1767 N N . PRO B 1 89 ? 2.35 13.141 0.184 1 91.75 89 PRO B N 1
ATOM 1768 C CA . PRO B 1 89 ? 1.906 12 -0.623 1 91.75 89 PRO B CA 1
ATOM 1769 C C . PRO B 1 89 ? 1.131 10.969 0.192 1 91.75 89 PRO B C 1
ATOM 1771 O O . PRO B 1 89 ? 1.403 10.781 1.38 1 91.75 89 PRO B O 1
ATOM 1774 N N . ASP B 1 90 ? 0.258 10.297 -0.45 1 90.06 90 ASP B N 1
ATOM 1775 C CA . ASP B 1 90 ? -0.519 9.273 0.238 1 90.06 90 ASP B CA 1
ATOM 1776 C C . ASP B 1 90 ? 0.273 7.969 0.357 1 90.06 90 ASP B C 1
ATOM 1778 O O . ASP B 1 90 ? 1.384 7.863 -0.166 1 90.06 90 ASP B O 1
ATOM 1782 N N . MET B 1 91 ? -0.223 7.062 1.128 1 90.56 91 MET B N 1
ATOM 1783 C CA . MET B 1 91 ? 0.482 5.824 1.455 1 90.56 91 MET B CA 1
ATOM 1784 C C . MET B 1 91 ? 0.829 5.047 0.192 1 90.56 91 MET B C 1
ATOM 1786 O O . MET B 1 91 ? 1.94 4.531 0.061 1 90.56 91 MET B O 1
ATOM 1790 N N . ASP B 1 92 ? -0.148 4.859 -0.728 1 87.88 92 ASP B N 1
ATOM 1791 C CA . ASP B 1 92 ? 0.066 4.059 -1.929 1 87.88 92 ASP B CA 1
ATOM 1792 C C . ASP B 1 92 ? 1.222 4.613 -2.76 1 87.88 92 ASP B C 1
ATOM 1794 O O . ASP B 1 92 ? 1.995 3.852 -3.342 1 87.88 92 ASP B O 1
ATOM 1798 N N . ASN B 1 93 ? 1.371 5.938 -2.799 1 87.25 93 ASN B N 1
ATOM 1799 C CA . ASN B 1 93 ? 2.449 6.566 -3.557 1 87.25 93 ASN B CA 1
ATOM 1800 C C . ASN B 1 93 ? 3.805 6.336 -2.895 1 87.25 93 ASN B C 1
ATOM 1802 O O . ASN B 1 93 ? 4.805 6.121 -3.58 1 87.25 93 ASN B O 1
ATOM 1806 N N . VAL B 1 94 ? 3.799 6.371 -1.572 1 92.5 94 VAL B N 1
ATOM 1807 C CA . VAL B 1 94 ? 5.031 6.117 -0.833 1 92.5 94 VAL B CA 1
ATOM 1808 C C . VAL B 1 94 ? 5.477 4.672 -1.049 1 92.5 94 VAL B C 1
ATOM 1810 O O . VAL B 1 94 ? 6.641 4.418 -1.37 1 92.5 94 VAL B O 1
ATOM 1813 N N . VAL B 1 95 ? 4.547 3.75 -0.92 1 94.19 95 VAL B N 1
ATOM 1814 C CA . VAL B 1 95 ? 4.848 2.334 -1.098 1 94.19 95 VAL B CA 1
ATOM 1815 C C . VAL B 1 95 ? 5.375 2.09 -2.51 1 94.19 95 VAL B C 1
ATOM 1817 O O . VAL B 1 95 ? 6.383 1.402 -2.693 1 94.19 95 VAL B O 1
ATOM 1820 N N . LYS B 1 96 ? 4.688 2.627 -3.406 1 90.19 96 LYS B N 1
ATOM 1821 C CA . LYS B 1 96 ? 5.016 2.377 -4.809 1 90.19 96 LYS B CA 1
ATOM 1822 C C . LYS B 1 96 ? 6.441 2.824 -5.129 1 90.19 96 LYS B C 1
ATOM 1824 O O . LYS B 1 96 ? 7.199 2.088 -5.758 1 90.19 96 LYS B O 1
ATOM 1829 N N . VAL B 1 97 ? 6.777 4.027 -4.773 1 91.56 97 VAL B N 1
ATOM 1830 C CA . VAL B 1 97 ? 8.094 4.555 -5.109 1 91.56 97 VAL B CA 1
ATOM 1831 C C . VAL B 1 97 ? 9.18 3.689 -4.473 1 91.56 97 VAL B C 1
ATOM 1833 O O . VAL B 1 97 ? 10.188 3.375 -5.113 1 91.56 97 VAL B O 1
ATOM 1836 N N . ILE B 1 98 ? 8.992 3.301 -3.178 1 95.88 98 ILE B N 1
ATOM 1837 C CA . ILE B 1 98 ? 9.969 2.477 -2.469 1 95.88 98 ILE B CA 1
ATOM 1838 C C . ILE B 1 98 ? 10.078 1.112 -3.148 1 95.88 98 ILE B C 1
ATOM 1840 O O . ILE B 1 98 ? 11.188 0.648 -3.443 1 95.88 98 ILE B O 1
ATOM 1844 N N . ALA B 1 99 ? 8.953 0.501 -3.389 1 94.5 99 ALA B N 1
ATOM 1845 C CA . ALA B 1 99 ? 8.93 -0.831 -3.99 1 94.5 99 ALA B CA 1
ATOM 1846 C C . ALA B 1 99 ? 9.57 -0.819 -5.371 1 94.5 99 ALA B C 1
ATOM 1848 O O . ALA B 1 99 ? 10.414 -1.672 -5.68 1 94.5 99 ALA B O 1
ATOM 1849 N N . ASP B 1 100 ? 9.227 0.115 -6.172 1 90.31 100 ASP B N 1
ATOM 1850 C CA . ASP B 1 100 ? 9.734 0.209 -7.535 1 90.31 100 ASP B CA 1
ATOM 1851 C C . ASP B 1 100 ? 11.25 0.436 -7.543 1 90.31 100 ASP B C 1
ATOM 1853 O O . ASP B 1 100 ? 11.961 -0.11 -8.391 1 90.31 100 ASP B O 1
ATOM 1857 N N . SER B 1 101 ? 11.672 1.254 -6.672 1 94.06 101 SER B N 1
ATOM 1858 C CA . SER B 1 101 ? 13.078 1.619 -6.605 1 94.06 101 SER B CA 1
ATOM 1859 C C . SER B 1 101 ? 13.953 0.406 -6.297 1 94.06 101 SER B C 1
ATOM 1861 O O . SER B 1 101 ? 15.156 0.414 -6.562 1 94.06 101 SER B O 1
ATOM 1863 N N . LEU B 1 102 ? 13.391 -0.591 -5.73 1 96.62 102 LEU B N 1
ATOM 1864 C CA . LEU B 1 102 ? 14.188 -1.698 -5.215 1 96.62 102 LEU B CA 1
ATOM 1865 C C . LEU B 1 102 ? 14.117 -2.9 -6.152 1 96.62 102 LEU B C 1
ATOM 1867 O O . LEU B 1 102 ? 14.734 -3.936 -5.891 1 96.62 102 LEU B O 1
ATOM 1871 N N . ASN B 1 103 ? 13.406 -2.777 -7.227 1 94.94 103 ASN B N 1
ATOM 1872 C CA . ASN B 1 103 ? 13.375 -3.824 -8.242 1 94.94 103 ASN B CA 1
ATOM 1873 C C . ASN B 1 103 ? 14.773 -4.102 -8.797 1 94.94 103 ASN B C 1
ATOM 1875 O O . ASN B 1 103 ? 15.523 -3.168 -9.102 1 94.94 103 ASN B O 1
ATOM 1879 N N . GLN B 1 104 ? 15.055 -5.375 -8.938 1 95.56 104 GLN B N 1
ATOM 1880 C CA . GLN B 1 104 ? 16.328 -5.859 -9.477 1 95.56 104 GLN B CA 1
ATOM 1881 C C . GLN B 1 104 ? 17.484 -5.547 -8.539 1 95.56 104 GLN B C 1
ATOM 1883 O O . GLN B 1 104 ? 18.641 -5.809 -8.859 1 95.56 104 GLN B O 1
ATOM 1888 N N . VAL B 1 105 ? 17.219 -4.926 -7.434 1 96 105 VAL B N 1
ATOM 1889 C CA . VAL B 1 105 ? 18.25 -4.586 -6.457 1 96 105 VAL B CA 1
ATOM 1890 C C . VAL B 1 105 ? 18.047 -5.402 -5.184 1 96 105 VAL B C 1
ATOM 1892 O O . VAL B 1 105 ? 18.844 -6.305 -4.883 1 96 105 VAL B O 1
ATOM 1895 N N . ALA B 1 106 ? 16.953 -5.184 -4.488 1 97.62 106 ALA B N 1
ATOM 1896 C CA . ALA B 1 106 ? 16.656 -5.949 -3.279 1 97.62 106 ALA B CA 1
ATOM 1897 C C . ALA B 1 106 ? 15.969 -7.27 -3.623 1 97.62 106 ALA B C 1
ATOM 1899 O O . ALA B 1 106 ? 16.109 -8.258 -2.896 1 97.62 106 ALA B O 1
ATOM 1900 N N . TYR B 1 107 ? 15.227 -7.262 -4.633 1 97.69 107 TYR B N 1
ATOM 1901 C CA . TYR B 1 107 ? 14.492 -8.406 -5.16 1 97.69 107 TYR B CA 1
ATOM 1902 C C . TYR B 1 107 ? 14.352 -8.312 -6.672 1 97.69 107 TYR B C 1
ATOM 1904 O O . TYR B 1 107 ? 14.648 -7.277 -7.27 1 97.69 107 TYR B O 1
ATOM 1912 N N . LYS B 1 108 ? 13.883 -9.391 -7.289 1 96.94 108 LYS B N 1
ATOM 1913 C CA . LYS B 1 108 ? 13.727 -9.438 -8.742 1 96.94 108 LYS B CA 1
ATOM 1914 C C . LYS B 1 108 ? 12.547 -8.578 -9.195 1 96.94 108 LYS B C 1
ATOM 1916 O O . LYS B 1 108 ? 12.672 -7.793 -10.141 1 96.94 108 LYS B O 1
ATOM 1921 N N . ASP B 1 109 ? 11.445 -8.734 -8.539 1 96.31 109 ASP B N 1
ATOM 1922 C CA . ASP B 1 109 ? 10.195 -8.078 -8.898 1 96.31 109 ASP B CA 1
ATOM 1923 C C . ASP B 1 109 ? 9.336 -7.805 -7.664 1 96.31 109 ASP B C 1
ATOM 1925 O O . ASP B 1 109 ? 9.227 -8.656 -6.777 1 96.31 109 ASP B O 1
ATOM 1929 N N . ASP B 1 110 ? 8.688 -6.621 -7.672 1 94.62 110 ASP B N 1
ATOM 1930 C CA . ASP B 1 110 ? 7.938 -6.227 -6.484 1 94.62 110 ASP B CA 1
ATOM 1931 C C . ASP B 1 110 ? 6.719 -7.121 -6.285 1 94.62 110 ASP B C 1
ATOM 1933 O O . ASP B 1 110 ? 6.098 -7.102 -5.219 1 94.62 110 ASP B O 1
ATOM 1937 N N . THR B 1 111 ? 6.352 -8 -7.266 1 95.19 111 THR B N 1
ATOM 1938 C CA . THR B 1 111 ? 5.289 -8.977 -7.066 1 95.19 111 THR B CA 1
ATOM 1939 C C . THR B 1 111 ? 5.648 -9.953 -5.949 1 95.19 111 THR B C 1
ATOM 1941 O O . THR B 1 111 ? 4.781 -10.641 -5.414 1 95.19 111 THR B O 1
ATOM 1944 N N . GLN B 1 112 ? 6.945 -9.992 -5.613 1 97.25 112 GLN B N 1
ATOM 1945 C CA . GLN B 1 112 ? 7.406 -10.867 -4.539 1 97.25 112 GLN B CA 1
ATOM 1946 C C . GLN B 1 112 ? 6.906 -10.383 -3.182 1 97.25 112 GLN B C 1
ATOM 1948 O O . GLN B 1 112 ? 6.949 -11.125 -2.199 1 97.25 112 GLN B O 1
ATOM 1953 N N . ILE B 1 113 ? 6.539 -9.102 -3.111 1 97.44 113 ILE B N 1
ATOM 1954 C CA . ILE B 1 113 ? 6 -8.562 -1.868 1 97.44 113 ILE B CA 1
ATOM 1955 C C . ILE B 1 113 ? 4.559 -9.039 -1.685 1 97.44 113 ILE B C 1
ATOM 1957 O O . ILE B 1 113 ? 3.664 -8.625 -2.422 1 97.44 113 ILE B O 1
ATOM 1961 N N . VAL B 1 114 ? 4.32 -9.891 -0.71 1 97.69 114 VAL B N 1
ATOM 1962 C CA . VAL B 1 114 ? 3.004 -10.5 -0.548 1 97.69 114 VAL B CA 1
ATOM 1963 C C . VAL B 1 114 ? 2.352 -9.984 0.734 1 97.69 114 VAL B C 1
ATOM 1965 O O . VAL B 1 114 ? 1.175 -10.25 0.989 1 97.69 114 VAL B O 1
ATOM 1968 N N . ASP B 1 115 ? 3.076 -9.344 1.56 1 97.88 115 ASP B N 1
ATOM 1969 C CA . ASP B 1 115 ? 2.621 -8.648 2.76 1 97.88 115 ASP B CA 1
ATOM 1970 C C . ASP B 1 115 ? 3.301 -7.285 2.898 1 97.88 115 ASP B C 1
ATOM 1972 O O . ASP B 1 115 ? 4.52 -7.207 3.045 1 97.88 115 ASP B O 1
ATOM 1976 N N . CYS B 1 116 ? 2.51 -6.238 2.879 1 97.88 116 CYS B N 1
ATOM 1977 C CA . CY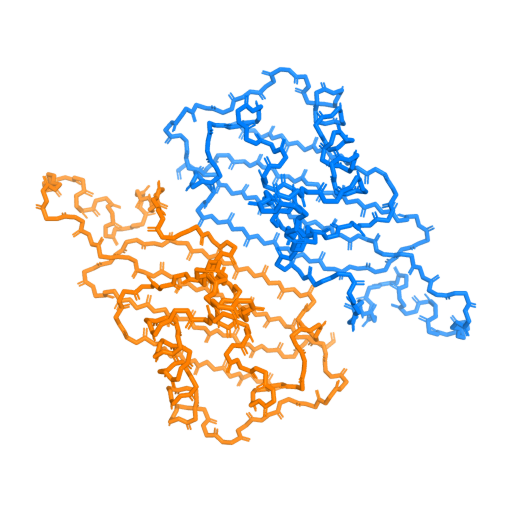S B 1 116 ? 3.07 -4.895 2.93 1 97.88 116 CYS B CA 1
ATOM 1978 C C . CYS B 1 116 ? 2.289 -4.012 3.895 1 97.88 116 CYS B C 1
ATOM 1980 O O . CYS B 1 116 ? 1.057 -4.02 3.891 1 97.88 116 CYS B O 1
ATOM 1982 N N . GLN B 1 117 ? 2.973 -3.322 4.754 1 98 117 GLN B N 1
ATOM 1983 C CA . GLN B 1 117 ? 2.373 -2.322 5.633 1 98 117 GLN B CA 1
ATOM 1984 C C . GLN B 1 117 ? 3.104 -0.987 5.523 1 98 117 GLN B C 1
ATOM 1986 O O . GLN B 1 117 ? 4.336 -0.949 5.504 1 98 117 GLN B O 1
ATOM 1991 N N . CYS B 1 118 ? 2.402 0.015 5.387 1 97.75 118 CYS B N 1
ATOM 1992 C CA . CYS B 1 118 ? 2.924 1.377 5.387 1 97.75 118 CYS B CA 1
ATOM 1993 C C . CYS B 1 118 ? 2.232 2.227 6.445 1 97.75 118 CYS B C 1
ATOM 1995 O O . CYS B 1 118 ? 1.005 2.227 6.543 1 97.75 118 CYS B O 1
ATOM 1997 N N . ARG B 1 119 ? 3.004 2.916 7.246 1 98 119 ARG B N 1
ATOM 1998 C CA . ARG B 1 119 ? 2.496 3.777 8.305 1 98 119 ARG B CA 1
ATOM 1999 C C . ARG B 1 119 ? 3.094 5.176 8.211 1 98 119 ARG B C 1
ATOM 2001 O O . ARG B 1 119 ? 4.297 5.332 7.977 1 98 119 ARG B O 1
ATOM 2008 N N . LYS B 1 120 ? 2.305 6.188 8.391 1 97.94 120 LYS B N 1
ATOM 2009 C CA . LYS B 1 120 ? 2.75 7.574 8.305 1 97.94 120 LYS B CA 1
ATOM 2010 C C . LYS B 1 120 ? 2.824 8.219 9.68 1 97.94 120 LYS B C 1
ATOM 2012 O O . LYS B 1 120 ? 1.885 8.117 10.469 1 97.94 120 LYS B O 1
ATOM 2017 N N . PHE B 1 121 ? 3.877 8.875 9.898 1 98.19 121 PHE B N 1
ATOM 2018 C CA . PHE B 1 121 ? 4.094 9.602 11.148 1 98.19 121 PHE B CA 1
ATOM 2019 C C . PHE B 1 121 ? 4.688 10.977 10.875 1 98.19 121 PHE B C 1
ATOM 2021 O O . PHE B 1 121 ? 5.176 11.242 9.773 1 98.19 121 PHE B O 1
ATOM 2028 N N . TYR B 1 122 ? 4.559 11.82 11.883 1 97.94 122 TYR B N 1
ATOM 2029 C CA . TYR B 1 122 ? 5.324 13.062 11.906 1 97.94 122 TYR B CA 1
ATOM 2030 C C . TYR B 1 122 ? 6.617 12.891 12.695 1 97.94 122 TYR B C 1
ATOM 2032 O O . TYR B 1 122 ? 6.691 12.055 13.602 1 97.94 122 TYR B O 1
ATOM 2040 N N . SER B 1 123 ? 7.527 13.695 12.297 1 97.62 123 SER B N 1
ATOM 2041 C CA . SER B 1 123 ? 8.797 13.719 13.023 1 97.62 123 SER B CA 1
ATOM 2042 C C . SER B 1 123 ? 9.547 15.023 12.781 1 97.62 123 SER B C 1
ATOM 2044 O O . SER B 1 123 ? 9.336 15.688 11.766 1 97.62 123 SER B O 1
ATOM 2046 N N . GLU B 1 124 ? 10.391 15.367 13.711 1 95.69 124 GLU B N 1
ATOM 2047 C CA . GLU B 1 124 ? 11.289 16.5 13.508 1 95.69 124 GLU B CA 1
ATOM 2048 C C . GLU B 1 124 ? 12.383 16.172 12.492 1 95.69 124 GLU B C 1
ATOM 2050 O O . GLU B 1 124 ? 13.016 17.078 11.938 1 95.69 124 GLU B O 1
ATOM 2055 N N . SER B 1 125 ? 12.625 14.961 12.281 1 97.25 125 SER B N 1
ATOM 2056 C CA . SER B 1 125 ? 13.609 14.461 11.328 1 97.25 125 SER B CA 1
ATOM 2057 C C . SER B 1 125 ? 12.953 13.586 10.266 1 97.25 125 SER B C 1
ATOM 2059 O O . SER B 1 125 ? 12.898 12.367 10.406 1 97.25 125 SER B O 1
ATOM 2061 N N . PRO B 1 126 ? 12.516 14.219 9.203 1 97.88 126 PRO B N 1
ATOM 2062 C CA . PRO B 1 126 ? 11.82 13.438 8.172 1 97.88 126 PRO B CA 1
ATOM 2063 C C . PRO B 1 126 ? 12.695 12.328 7.586 1 97.88 126 PRO B C 1
ATOM 2065 O O . PRO B 1 126 ? 13.898 12.516 7.41 1 97.88 126 PRO B O 1
ATOM 2068 N N . ARG B 1 127 ? 12.086 11.234 7.34 1 98.44 127 ARG B N 1
ATOM 2069 C CA . ARG B 1 127 ? 12.773 10.07 6.805 1 98.44 127 ARG B CA 1
ATOM 2070 C C . ARG B 1 127 ? 11.789 8.961 6.453 1 98.44 127 ARG B C 1
ATOM 2072 O O . ARG B 1 127 ? 10.625 9.008 6.859 1 98.44 127 ARG B O 1
ATOM 2079 N N . VAL B 1 128 ? 12.281 7.973 5.738 1 98.5 128 VAL B N 1
ATOM 2080 C CA . VAL B 1 128 ? 11.531 6.746 5.473 1 98.5 128 VAL B CA 1
ATOM 2081 C C . VAL B 1 128 ? 12.336 5.543 5.957 1 98.5 128 VAL B C 1
ATOM 2083 O O . VAL B 1 128 ? 13.492 5.359 5.562 1 98.5 128 VAL B O 1
ATOM 2086 N N . GLU B 1 129 ? 11.719 4.805 6.828 1 98.81 129 GLU B N 1
ATOM 2087 C CA . GLU B 1 129 ? 12.32 3.561 7.297 1 98.81 129 GLU B CA 1
ATOM 2088 C C . GLU B 1 129 ? 11.695 2.352 6.605 1 98.81 129 GLU B C 1
ATOM 2090 O O . GLU B 1 129 ? 10.469 2.227 6.547 1 98.81 129 GLU B O 1
ATOM 2095 N N . VAL B 1 130 ? 12.539 1.48 6.078 1 98.69 130 VAL B N 1
ATOM 2096 C CA . VAL B 1 130 ? 12.055 0.327 5.324 1 98.69 130 VAL B CA 1
ATOM 2097 C C . VAL B 1 130 ? 12.664 -0.953 5.895 1 98.69 130 VAL B C 1
ATOM 2099 O O . VAL B 1 130 ? 13.867 -1.017 6.148 1 98.69 130 VAL B O 1
ATOM 2102 N N . ARG B 1 131 ? 11.828 -1.907 6.152 1 98.69 131 ARG B N 1
ATOM 2103 C CA . ARG B 1 131 ? 12.258 -3.25 6.535 1 98.69 131 ARG B CA 1
ATOM 2104 C C . ARG B 1 131 ? 11.656 -4.301 5.605 1 98.69 131 ARG B C 1
ATOM 2106 O O . ARG B 1 131 ? 10.461 -4.258 5.301 1 98.69 131 ARG B O 1
ATOM 2113 N N . ILE B 1 132 ? 12.461 -5.18 5.113 1 98.44 132 ILE B N 1
ATOM 2114 C CA . ILE B 1 132 ? 12.008 -6.27 4.258 1 98.44 132 ILE B CA 1
ATOM 2115 C C . ILE B 1 132 ? 12.492 -7.605 4.816 1 98.44 132 ILE B C 1
ATOM 2117 O O . ILE B 1 132 ? 13.664 -7.738 5.191 1 98.44 132 ILE B O 1
ATOM 2121 N N . LYS B 1 133 ? 11.648 -8.523 4.902 1 98.19 133 LYS B N 1
ATOM 2122 C CA . LYS B 1 133 ? 12.031 -9.844 5.391 1 98.19 133 LYS B CA 1
ATOM 2123 C C . LYS B 1 133 ? 11.344 -10.953 4.582 1 98.19 133 LYS B C 1
ATOM 2125 O O . LYS B 1 133 ? 10.266 -10.742 4.035 1 98.19 133 LYS B O 1
ATOM 2130 N N . GLU B 1 134 ? 11.984 -12.055 4.438 1 96.75 134 GLU B N 1
ATOM 2131 C CA . GLU B 1 134 ? 11.398 -13.227 3.797 1 96.75 134 GLU B CA 1
ATOM 2132 C C . GLU B 1 134 ? 10.352 -13.875 4.699 1 96.75 134 GLU B C 1
ATOM 2134 O O . GLU B 1 134 ? 10.57 -14.047 5.898 1 96.75 134 GLU B O 1
ATOM 2139 N N . ILE B 1 135 ? 9.211 -14.156 4.066 1 92.94 135 ILE B N 1
ATOM 2140 C CA . ILE B 1 135 ? 8.164 -14.859 4.793 1 92.94 135 ILE B CA 1
ATOM 2141 C C . ILE B 1 135 ? 8.445 -16.359 4.762 1 92.94 135 ILE B C 1
ATOM 2143 O O . ILE B 1 135 ? 8.789 -16.922 3.715 1 92.94 135 ILE B O 1
ATOM 2147 N N . ILE B 1 136 ? 8.633 -17.078 5.852 1 77.31 136 ILE B N 1
ATOM 2148 C CA . ILE B 1 136 ? 8.938 -18.5 5.93 1 77.31 136 ILE B CA 1
ATOM 2149 C C . ILE B 1 136 ? 7.637 -19.297 5.879 1 77.31 136 ILE B C 1
ATOM 2151 O O . ILE B 1 136 ? 6.629 -18.906 6.469 1 77.31 136 ILE B O 1
#

Radius of gyration: 19.02 Å; Cα contacts (8 Å, |Δi|>4): 587; chains: 2; bounding box: 50×58×50 Å

Foldseek 3Di:
DKDKWKQFDAQDFFDFFDQDPNDTHGDPVLVVVLVSLLVRCCVRVNQAADDQQFQKAKEKEWAHEDDPPDDPVVSVCQAVQNDFDPDPPDQVRSVVSNLVSCDVRRYPHSVSYPHYDYGTGYHNTTMMMMMMDTDD/DKDKWKQFDAQDFFDAFDQDPNDTHGDPVLVVVLVSLLVRCCVRVNQAADDQQFQKAKEKEWAHEDDPPDDPVVSVCQAVFNDFDPDPPDQVRSVVSNLVSCDVRRYPHSVSYPHYDYGTGYHNTTMMMMMMDTDD

Sequence (272 aa):
MQVSFTVLGEPKGKARPRFVKGHAMTPKDTANYETLVHMEYLSQCGDKKFSDDAMLDMRIKAYYSIPKSASKKKKAAMAMGMIRPTKKPDMDNVVKVIADSLNQVAYKDDTQIVDCQCRKFYSESPRVEVRIKEIIMQVSFTVLGEPKGKARPRFVKGHAMTPKDTANYETLVHMEYLSQCGDKKFSDDAMLDMRIKAYYSIPKSASKKKKAAMAMGMIRPTKKPDMDNVVKVIADSLNQVAYKDDTQIVDCQCRKFYSESPRVEVRIKEII

Secondary structure (DSSP, 8-state):
-EEEEEEES-----PPPEEETTEEE--HHHHHHHHHHHHHHHHHHTT----TT--EEEEEEEEEEPPTTS-HHHHHHHHTTSS---SSSPHHHHHHHHHHHTBTTTBS-GGGEEEEEEEEEEESS-EEEEEEEE--/-EEEEEEES-----PPPEEETTEEE--HHHHHHHHHHHHHHHHHHTT----TT--EEEEEEEEEEPPTTS-HHHHHHHHTTSS---SSSPHHHHHHHHHHHTBTTTBS-GGGEEEEEEEEEEESS-EEEEEEEE--